Protein AF-A0A965G1G3-F1 (afdb_monomer)

pLDDT: mean 79.24, std 13.21, range [45.28, 94.62]

Mean predicted aligned error: 13.76 Å

Solvent-accessible surface area (backbone atoms only — not comparable to full-atom values): 14010 Å² total; per-residue (Å²): 67,33,28,51,97,89,40,79,75,48,73,68,56,71,68,54,49,51,52,30,41,75,72,62,79,39,54,51,84,26,32,36,46,55,96,89,56,95,60,75,42,46,43,60,74,54,75,58,98,69,63,75,72,61,49,82,76,69,79,87,72,79,86,50,84,62,29,70,77,67,58,46,56,55,52,56,51,39,54,42,53,52,48,63,49,44,71,74,32,66,78,52,40,62,55,50,71,68,56,48,48,54,51,14,68,76,68,73,45,63,45,67,75,73,41,39,74,58,49,52,49,41,52,49,38,34,52,49,48,46,61,75,71,47,70,54,48,75,63,57,51,51,29,50,58,22,36,32,54,46,65,68,42,53,71,69,59,46,38,51,52,45,50,57,54,44,43,55,51,50,39,55,53,46,53,55,50,70,74,46,98,65,60,70,69,60,40,50,55,58,50,59,56,71,61,48,65,52,88,58,55,72,66,57,49,52,52,43,51,54,51,36,52,50,56,49,51,56,51,51,52,51,52,50,53,55,52,58,76,66,56,73,86,74,63,79,73,80,75,76,125

Sequence (241 aa):
MGARAGVEIGAWALDEVRAKMASGELLPSDNYWKPGMAAWLTLAVLPDSVRVLPFPRPAEKGANLLDGMLGRQSYQAGLLAVWDKLSKMPAQCLISDDDWLALGEKLGYDVRKRCRDDLIKWYRQAFESYLSDRYFDPLEKADLGSLARSFGLDAPAAEAIHGEAFASYCRIGMLTVLLRDIPPQQKREQIDLLGKEVPLSDVKIKETMGEAFRSYFDQHLKTLMQQEDGGEVMDPAAFAA

Nearest PDB structures (foldseek):
  4l8i-assembly1_A  TM=4.014E-01  e=3.737E+00  synthetic construct

Structure (mmCIF, N/CA/C/O backbone):
data_AF-A0A965G1G3-F1
#
_entry.id   AF-A0A965G1G3-F1
#
loop_
_atom_site.group_PDB
_atom_site.id
_atom_site.type_symbol
_atom_site.label_atom_id
_atom_site.label_alt_id
_atom_site.label_comp_id
_atom_site.label_asym_id
_atom_site.label_entity_id
_atom_site.label_seq_id
_atom_site.pdbx_PDB_ins_code
_atom_site.Cartn_x
_atom_site.Cartn_y
_atom_site.Cartn_z
_atom_site.occupancy
_atom_site.B_iso_or_equiv
_atom_site.auth_seq_id
_atom_site.auth_comp_id
_atom_site.auth_asym_id
_atom_site.auth_atom_id
_atom_site.pdbx_PDB_model_num
ATOM 1 N N . MET A 1 1 ? -3.689 -9.270 -22.249 1.00 74.19 1 MET A N 1
ATOM 2 C CA . MET A 1 1 ?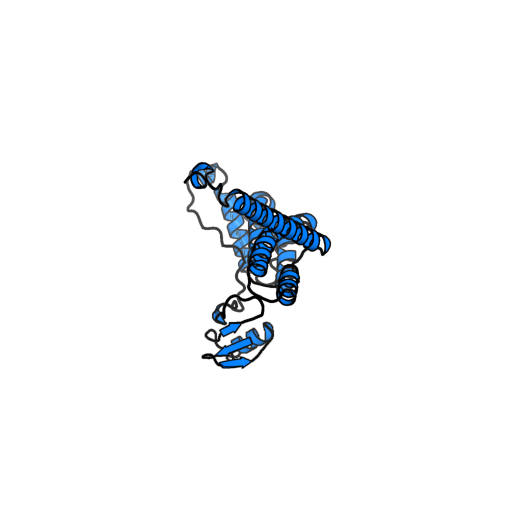 -3.998 -10.337 -23.224 1.00 74.19 1 MET A CA 1
ATOM 3 C C . MET A 1 1 ? -4.554 -11.521 -22.459 1.00 74.19 1 MET A C 1
ATOM 5 O O . MET A 1 1 ? -4.034 -11.808 -21.383 1.00 74.19 1 MET A O 1
ATOM 9 N N . GLY A 1 2 ? -5.621 -12.138 -22.959 1.00 81.81 2 GLY A N 1
ATOM 10 C CA . GLY A 1 2 ? -6.249 -13.337 -22.412 1.00 81.81 2 GLY A CA 1
ATOM 11 C C . GLY A 1 2 ? -6.014 -14.534 -23.331 1.00 81.81 2 GLY A C 1
ATOM 12 O O . GLY A 1 2 ? -5.986 -14.373 -24.551 1.00 81.81 2 GLY A O 1
ATOM 13 N N . ALA A 1 3 ? -5.849 -15.727 -22.766 1.00 86.56 3 ALA A N 1
ATOM 14 C CA . ALA A 1 3 ? -5.612 -16.951 -23.522 1.00 86.56 3 ALA A CA 1
ATOM 15 C C . ALA A 1 3 ? -6.350 -18.158 -22.929 1.00 86.56 3 ALA A C 1
ATOM 17 O O . ALA A 1 3 ? -6.372 -18.348 -21.713 1.00 86.56 3 ALA A O 1
ATOM 18 N N . ARG A 1 4 ? -6.884 -19.027 -23.791 1.00 89.31 4 ARG A N 1
ATOM 19 C CA . ARG A 1 4 ? -7.527 -20.296 -23.416 1.00 89.31 4 ARG A CA 1
ATOM 20 C C . ARG A 1 4 ? -6.838 -21.437 -24.148 1.00 89.31 4 ARG A C 1
ATOM 22 O O . ARG A 1 4 ? -6.683 -21.381 -25.362 1.00 89.31 4 ARG A O 1
ATOM 29 N N . ALA A 1 5 ? -6.398 -22.456 -23.407 1.00 85.38 5 ALA A N 1
ATOM 30 C CA . ALA A 1 5 ? -5.684 -23.613 -23.964 1.00 85.38 5 ALA A CA 1
ATOM 31 C C . ALA A 1 5 ? -4.502 -23.237 -24.894 1.00 85.38 5 ALA A C 1
ATOM 33 O O . ALA A 1 5 ? -4.267 -23.883 -25.909 1.00 85.38 5 ALA A O 1
ATOM 34 N N . GLY A 1 6 ? -3.769 -22.168 -24.557 1.00 80.06 6 GLY A N 1
ATOM 35 C CA . GLY A 1 6 ? -2.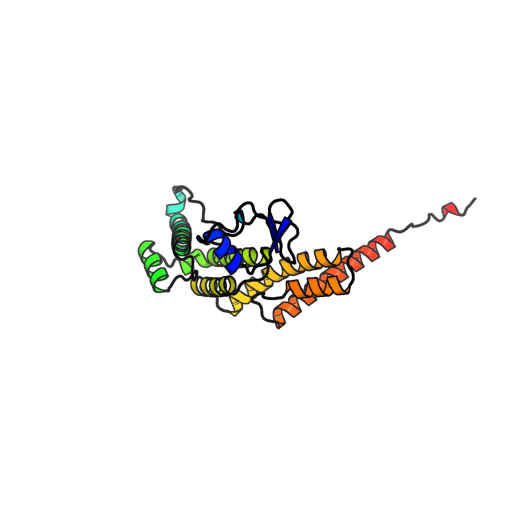618 -21.692 -25.337 1.00 80.06 6 GLY A CA 1
ATOM 36 C C . GLY A 1 6 ? -2.960 -20.830 -26.557 1.00 80.06 6 GLY A C 1
ATOM 37 O O . GLY A 1 6 ? -2.046 -20.398 -27.252 1.00 80.06 6 GLY A O 1
ATOM 38 N N . VAL A 1 7 ? -4.241 -20.542 -26.804 1.00 83.56 7 VAL A N 1
ATOM 39 C CA . VAL A 1 7 ? -4.690 -19.658 -27.888 1.00 83.56 7 VAL A CA 1
ATOM 40 C C . VAL A 1 7 ? -5.095 -18.311 -27.311 1.00 83.56 7 VAL A C 1
ATOM 42 O O . VAL A 1 7 ? -5.871 -18.257 -26.357 1.00 83.56 7 VAL A O 1
ATOM 45 N N . GLU A 1 8 ? -4.584 -17.224 -27.885 1.00 85.81 8 GLU A N 1
ATOM 46 C CA . GLU A 1 8 ? -5.012 -15.874 -27.525 1.00 85.81 8 GLU A CA 1
ATOM 47 C C . GLU A 1 8 ? -6.479 -15.669 -27.919 1.00 85.81 8 GLU A C 1
ATOM 49 O O . GLU A 1 8 ? -6.867 -15.867 -29.069 1.00 85.81 8 GLU A O 1
ATOM 54 N N . ILE A 1 9 ? -7.299 -15.292 -26.941 1.00 87.88 9 ILE A N 1
ATOM 55 C CA . ILE A 1 9 ? -8.743 -15.082 -27.110 1.00 87.88 9 ILE A CA 1
ATOM 56 C C . ILE A 1 9 ? -9.109 -13.595 -27.169 1.00 87.88 9 ILE A C 1
ATOM 58 O O . ILE A 1 9 ? -10.226 -13.261 -27.554 1.00 87.88 9 ILE A O 1
ATOM 62 N N . GLY A 1 10 ? -8.174 -12.705 -26.819 1.00 85.25 10 GLY A N 1
ATOM 63 C CA . GLY A 1 10 ? -8.327 -11.263 -26.988 1.00 85.25 10 GLY A CA 1
ATOM 64 C C . GLY A 1 10 ? -7.505 -10.427 -26.011 1.00 85.25 10 GLY A C 1
ATOM 65 O O . GLY A 1 10 ? -6.838 -10.928 -25.103 1.00 85.25 10 GLY A O 1
ATOM 66 N N . ALA A 1 11 ? -7.577 -9.111 -26.182 1.00 84.06 11 ALA A N 1
ATOM 67 C CA . ALA A 1 11 ? -6.992 -8.131 -25.280 1.00 84.06 11 ALA A CA 1
ATOM 68 C C . ALA A 1 11 ? -8.089 -7.173 -24.814 1.00 84.06 11 ALA A C 1
ATOM 70 O O . ALA A 1 11 ? -8.722 -6.509 -25.627 1.00 84.06 11 ALA A O 1
ATOM 71 N N . TRP A 1 12 ? -8.298 -7.119 -23.503 1.00 82.81 12 TRP A N 1
ATOM 72 C CA . TRP A 1 12 ? -9.359 -6.343 -22.870 1.00 82.81 12 TRP A CA 1
ATOM 73 C C . TRP A 1 12 ? -8.806 -5.572 -21.678 1.00 82.81 12 TRP A C 1
ATOM 75 O O . TRP A 1 12 ? -7.818 -5.996 -21.058 1.00 82.81 12 TRP A O 1
ATOM 85 N N . ALA A 1 13 ? -9.450 -4.457 -21.347 1.00 75.19 13 ALA A N 1
ATOM 86 C CA . ALA A 1 13 ? -9.216 -3.761 -20.088 1.00 75.19 13 ALA A CA 1
ATOM 87 C C . ALA A 1 13 ? -9.707 -4.609 -18.899 1.00 75.19 13 ALA A C 1
ATOM 89 O O . ALA A 1 13 ? -10.550 -5.491 -19.051 1.00 75.19 13 ALA A O 1
ATOM 90 N N . LEU A 1 14 ? -9.192 -4.348 -17.692 1.00 70.19 14 LEU A N 1
ATOM 91 C CA . LEU A 1 14 ? -9.526 -5.142 -16.501 1.00 70.19 14 LEU A CA 1
ATOM 92 C C . LEU A 1 14 ? -11.036 -5.173 -16.215 1.00 70.19 14 LEU A C 1
ATOM 94 O O . LEU A 1 14 ? -11.574 -6.225 -15.879 1.00 70.19 14 LEU A O 1
ATOM 98 N N . ASP A 1 15 ? -11.725 -4.048 -16.398 1.00 69.88 15 ASP A N 1
ATOM 99 C CA . ASP A 1 15 ? -13.167 -3.957 -16.151 1.00 69.88 15 ASP A CA 1
ATOM 100 C C . ASP A 1 15 ? -13.984 -4.760 -17.172 1.00 69.88 15 ASP A C 1
ATOM 102 O O . ASP A 1 15 ? -14.985 -5.381 -16.822 1.00 69.88 15 ASP A O 1
ATOM 106 N N . GLU A 1 16 ? -13.511 -4.843 -18.416 1.00 75.62 16 GLU A N 1
ATOM 107 C CA . GLU A 1 16 ? -14.104 -5.698 -19.446 1.00 75.62 16 GLU A CA 1
ATOM 108 C C . GLU A 1 16 ? -13.848 -7.179 -19.154 1.00 75.62 16 GLU A C 1
ATOM 110 O O . GLU A 1 16 ? -14.758 -7.992 -19.293 1.00 75.62 16 GLU A O 1
ATOM 115 N N . VAL A 1 17 ? -12.641 -7.541 -18.697 1.00 78.75 17 VAL A N 1
ATOM 116 C CA . VAL A 1 17 ? -12.329 -8.910 -18.250 1.00 78.75 17 VAL A CA 1
ATOM 117 C C . VAL A 1 17 ? -13.262 -9.316 -17.110 1.00 78.75 17 VAL A C 1
ATOM 119 O O . VAL A 1 17 ? -13.849 -10.393 -17.162 1.00 78.75 17 VAL A O 1
ATOM 122 N N . ARG A 1 18 ? -13.469 -8.438 -16.122 1.00 73.25 18 ARG A N 1
ATOM 123 C CA . ARG A 1 18 ? -14.396 -8.669 -15.001 1.00 73.25 18 ARG A CA 1
ATOM 124 C C . ARG A 1 18 ? -15.839 -8.833 -15.474 1.00 73.25 18 ARG A C 1
ATOM 126 O O . ARG A 1 18 ? -16.502 -9.783 -15.065 1.00 73.25 18 ARG A O 1
ATOM 133 N N . ALA A 1 19 ? -16.318 -7.958 -16.360 1.00 73.38 19 ALA A N 1
ATOM 134 C CA . ALA A 1 19 ? -17.663 -8.061 -16.926 1.00 73.38 19 ALA A CA 1
ATOM 135 C C . ALA A 1 19 ? -17.860 -9.376 -17.700 1.00 73.38 19 ALA A C 1
ATOM 137 O O . ALA A 1 19 ? -18.899 -10.023 -17.572 1.00 73.38 19 ALA A O 1
ATOM 138 N N . LYS A 1 20 ? -16.838 -9.804 -18.449 1.00 82.94 20 LYS A N 1
ATOM 139 C CA . LYS A 1 20 ? -16.835 -11.063 -19.202 1.00 82.94 20 LYS A CA 1
ATOM 140 C C . LYS A 1 20 ? -16.725 -12.303 -18.316 1.00 82.94 20 LYS A C 1
ATOM 142 O O . LYS A 1 20 ? -17.286 -13.338 -18.657 1.00 82.94 20 LYS A O 1
ATOM 147 N N . MET A 1 21 ? -16.038 -12.216 -17.179 1.00 80.62 21 MET A N 1
ATOM 148 C CA . MET A 1 21 ? -16.053 -13.278 -16.168 1.00 80.62 21 MET A CA 1
ATOM 149 C C . MET A 1 21 ? -17.425 -13.380 -15.493 1.00 80.62 21 MET A C 1
ATOM 151 O O . MET A 1 21 ? -17.938 -14.480 -15.314 1.00 80.62 21 MET A O 1
ATOM 155 N N . ALA A 1 22 ? -18.063 -12.244 -15.191 1.00 73.12 22 ALA A N 1
ATOM 156 C CA . ALA A 1 22 ? -19.404 -12.208 -14.607 1.00 73.12 22 ALA A CA 1
ATOM 157 C C . ALA A 1 22 ? -20.492 -12.732 -15.564 1.00 73.12 22 ALA A C 1
ATOM 159 O O . ALA A 1 22 ? -21.454 -13.353 -15.116 1.00 73.12 22 ALA A O 1
ATOM 160 N N . SER A 1 23 ? -20.341 -12.515 -16.876 1.00 80.00 23 SER A N 1
ATOM 161 C CA . SER A 1 23 ? -21.240 -13.065 -17.901 1.00 80.00 23 SER A CA 1
ATOM 162 C C . SER A 1 23 ? -20.930 -14.518 -18.288 1.00 80.00 23 SER A C 1
ATOM 164 O O . SER A 1 23 ? -21.698 -15.120 -19.039 1.00 80.00 23 SER A O 1
ATOM 166 N N . GLY A 1 24 ? -19.821 -15.085 -17.798 1.00 81.31 24 GLY A N 1
ATOM 167 C CA . GLY A 1 24 ? -19.357 -16.436 -18.130 1.00 81.31 24 GLY A CA 1
ATOM 168 C C . GLY A 1 24 ? -18.674 -16.571 -19.499 1.00 81.31 24 GLY A C 1
ATOM 169 O O . GLY A 1 24 ? -18.384 -17.685 -19.928 1.00 81.31 24 GLY A O 1
ATOM 170 N N . GLU A 1 25 ? -18.404 -15.465 -20.195 1.00 86.62 25 GLU A N 1
ATOM 171 C CA . GLU A 1 25 ? -17.665 -15.451 -21.466 1.00 86.62 25 GLU A CA 1
ATOM 172 C C . GLU A 1 25 ? -16.176 -15.808 -21.260 1.00 86.62 25 GLU A C 1
ATOM 174 O O . GLU A 1 25 ? -15.572 -16.541 -22.057 1.00 86.62 25 GLU A O 1
ATOM 179 N N . LEU A 1 26 ? -15.603 -15.341 -20.147 1.00 88.31 26 LEU A N 1
ATOM 180 C CA . LEU A 1 26 ? -14.284 -15.730 -19.651 1.00 88.31 26 LEU A CA 1
ATOM 181 C C . LEU A 1 26 ? -14.414 -16.655 -18.439 1.00 88.31 26 LEU A C 1
ATOM 183 O O . LEU A 1 26 ? -15.284 -16.475 -17.589 1.00 88.31 26 LEU A O 1
ATOM 187 N N . LEU A 1 27 ? -13.520 -17.636 -18.353 1.00 86.62 27 LEU A N 1
ATOM 188 C CA . LEU A 1 27 ? -13.492 -18.648 -17.303 1.00 86.62 27 LEU A CA 1
ATOM 189 C C . LEU A 1 27 ? -12.355 -18.358 -16.316 1.00 86.62 27 LEU A C 1
ATOM 191 O O . LEU A 1 27 ? -11.288 -17.914 -16.738 1.00 86.62 27 LEU A O 1
ATOM 195 N N . PRO A 1 28 ? -12.494 -18.697 -15.021 1.00 82.31 28 PRO A N 1
ATOM 196 C CA . PRO A 1 28 ? -11.394 -18.586 -14.057 1.00 82.31 28 PRO A CA 1
ATOM 197 C C . PRO A 1 28 ? -10.126 -19.361 -14.466 1.00 82.31 28 PRO A C 1
ATOM 199 O O . PRO A 1 28 ? -9.022 -19.009 -14.057 1.00 82.31 28 PRO A O 1
ATOM 202 N N . SER A 1 29 ? -10.273 -20.409 -15.282 1.00 88.62 29 SER A N 1
ATOM 203 C CA . SER A 1 29 ? -9.174 -21.208 -15.836 1.00 88.62 29 SER A CA 1
ATOM 204 C C . SER A 1 29 ? -8.493 -20.588 -17.062 1.00 88.62 29 SER A C 1
ATOM 206 O O . SER A 1 29 ? -7.462 -21.105 -17.499 1.00 88.62 29 SER A O 1
ATOM 208 N N . ASP A 1 30 ? -9.036 -19.507 -17.626 1.00 89.25 30 ASP A N 1
ATOM 209 C CA . ASP A 1 30 ? -8.363 -18.771 -18.693 1.00 89.25 30 ASP A CA 1
ATOM 210 C C . ASP A 1 30 ? -7.129 -18.067 -18.135 1.00 89.25 30 ASP A C 1
ATOM 212 O O . ASP A 1 30 ? -7.066 -17.721 -16.959 1.00 89.25 30 ASP A O 1
ATOM 216 N N . ASN A 1 31 ? -6.127 -17.856 -18.976 1.00 88.62 31 ASN A N 1
ATOM 217 C CA . ASN A 1 31 ? -4.887 -17.204 -18.590 1.00 88.62 31 ASN A CA 1
ATOM 218 C C . ASN A 1 31 ? -4.920 -15.735 -18.986 1.00 88.62 31 ASN A C 1
ATOM 220 O O . ASN A 1 31 ? -5.487 -15.377 -20.016 1.00 88.62 31 ASN A O 1
ATOM 224 N N . TYR A 1 32 ? -4.243 -14.891 -18.221 1.00 85.56 32 TYR A N 1
ATOM 225 C CA . TYR A 1 32 ? -3.956 -13.524 -18.606 1.00 85.56 32 TYR A CA 1
ATOM 226 C C . TYR A 1 32 ? -2.487 -13.183 -18.395 1.00 85.56 32 TYR A C 1
ATOM 228 O O . TYR A 1 32 ? -1.797 -13.711 -17.519 1.00 85.56 32 TYR A O 1
ATOM 236 N N . TRP A 1 33 ? -2.027 -12.260 -19.227 1.00 81.00 33 TRP A N 1
ATOM 237 C CA . TRP A 1 33 ? -0.709 -11.664 -19.131 1.00 81.00 33 TRP A CA 1
ATOM 238 C C . TRP A 1 33 ? -0.785 -10.187 -19.498 1.00 81.00 33 TRP A C 1
ATOM 240 O O . TRP A 1 33 ? -1.542 -9.778 -20.395 1.00 81.00 33 TRP A O 1
ATOM 250 N N . LYS A 1 34 ? 0.010 -9.381 -18.798 1.00 70.81 34 LYS A N 1
ATOM 251 C CA . LYS A 1 34 ? 0.225 -7.972 -19.116 1.00 70.81 34 LYS A CA 1
ATOM 252 C C . LYS A 1 34 ? 1.717 -7.633 -19.054 1.00 70.81 34 LYS A C 1
ATOM 254 O O . LYS A 1 34 ? 2.453 -8.319 -18.338 1.00 70.81 34 LYS A O 1
ATOM 259 N N . PRO A 1 35 ? 2.161 -6.579 -19.765 1.00 54.09 35 PRO A N 1
ATOM 260 C CA . PRO A 1 35 ? 3.545 -6.127 -19.699 1.00 54.09 35 PRO A CA 1
ATOM 261 C C . PRO A 1 35 ? 4.012 -5.962 -18.246 1.00 54.09 35 PRO A C 1
ATOM 263 O O . PRO A 1 35 ? 3.318 -5.346 -17.437 1.00 54.09 35 PRO A O 1
ATOM 266 N N . GLY A 1 36 ? 5.163 -6.555 -17.918 1.00 51.53 36 GLY A N 1
ATOM 267 C CA . GLY A 1 36 ? 5.736 -6.562 -16.566 1.00 51.53 36 GLY A CA 1
ATOM 268 C C . GLY A 1 36 ? 5.454 -7.823 -15.737 1.00 51.53 36 GLY A C 1
ATOM 269 O O . GLY A 1 36 ? 6.075 -7.995 -14.694 1.00 51.53 36 GLY A O 1
ATOM 270 N N . MET A 1 37 ? 4.583 -8.735 -16.186 1.00 63.09 37 MET A N 1
ATOM 271 C CA . MET A 1 37 ? 4.393 -10.028 -15.514 1.00 63.09 37 MET A CA 1
ATOM 272 C C . MET A 1 37 ? 5.492 -11.030 -15.891 1.00 63.09 37 MET A C 1
ATOM 274 O O . MET A 1 37 ? 5.796 -11.215 -17.072 1.00 63.09 37 MET A O 1
ATOM 278 N N . ALA A 1 38 ? 6.042 -11.721 -14.889 1.00 61.72 38 ALA A N 1
ATOM 279 C CA . ALA A 1 38 ? 7.067 -12.752 -15.074 1.00 61.72 38 ALA A CA 1
ATOM 280 C C . ALA A 1 38 ? 6.531 -14.034 -15.743 1.00 61.72 38 ALA A C 1
ATOM 282 O O . ALA A 1 38 ? 7.286 -14.753 -16.390 1.00 61.72 38 ALA A O 1
ATOM 283 N N . ALA A 1 39 ? 5.233 -14.310 -15.600 1.00 72.06 39 ALA A N 1
ATOM 284 C CA . ALA A 1 39 ? 4.559 -15.470 -16.173 1.00 72.06 39 ALA A CA 1
ATOM 285 C C . ALA A 1 39 ? 3.080 -15.161 -16.447 1.00 72.06 39 ALA A C 1
ATOM 287 O O . ALA A 1 39 ? 2.541 -14.166 -15.959 1.00 72.06 39 ALA A O 1
ATOM 288 N N . TRP A 1 40 ? 2.425 -16.020 -17.228 1.00 80.50 40 TRP A N 1
ATOM 289 C CA . TRP A 1 40 ? 0.966 -16.036 -17.337 1.00 80.50 40 TRP A CA 1
ATOM 290 C C . TRP A 1 40 ? 0.355 -16.476 -16.005 1.00 80.50 40 TRP A C 1
ATOM 292 O O . TRP A 1 40 ? 0.880 -17.381 -15.357 1.00 80.50 40 TRP A O 1
ATOM 302 N N . LEU A 1 41 ? -0.752 -15.852 -15.609 1.00 80.38 41 LEU A N 1
ATOM 303 C CA . LEU A 1 41 ? -1.540 -16.262 -14.445 1.00 80.38 41 LEU A CA 1
ATOM 304 C C . LEU A 1 41 ? -2.958 -16.617 -14.877 1.00 80.38 41 LEU A C 1
ATOM 306 O O . LEU A 1 41 ? -3.423 -16.146 -15.911 1.00 80.38 41 LEU A O 1
ATOM 310 N N . THR A 1 42 ? -3.665 -17.409 -14.080 1.00 86.50 42 THR A N 1
ATOM 311 C CA . THR A 1 42 ? -5.079 -17.709 -14.330 1.00 86.50 42 THR A CA 1
ATOM 312 C C . THR A 1 42 ? -5.965 -16.532 -13.928 1.00 86.50 42 THR A C 1
ATOM 314 O O . THR A 1 42 ? -5.653 -15.803 -12.988 1.00 86.50 42 THR A O 1
ATOM 317 N N . LEU A 1 43 ? -7.095 -16.342 -14.609 1.00 82.25 43 LEU A N 1
ATOM 318 C CA . LEU A 1 43 ? -8.089 -15.324 -14.266 1.00 82.25 43 LEU A CA 1
ATOM 319 C C . LEU A 1 43 ? -8.683 -15.550 -12.868 1.00 82.25 43 LEU A C 1
ATOM 321 O O . LEU A 1 43 ? -9.157 -14.598 -12.268 1.00 82.25 43 LEU A O 1
ATOM 325 N N . ALA A 1 44 ? -8.590 -16.762 -12.312 1.00 73.88 44 ALA A N 1
ATOM 326 C CA . ALA A 1 44 ? -8.965 -17.075 -10.932 1.00 73.88 44 ALA A CA 1
ATOM 327 C C . ALA A 1 44 ? -8.196 -16.271 -9.868 1.00 73.88 44 ALA A C 1
ATOM 329 O O . ALA A 1 44 ? -8.660 -16.170 -8.737 1.00 73.88 44 ALA A O 1
ATOM 330 N N . VAL A 1 45 ? -7.018 -15.724 -10.200 1.00 70.62 45 VAL A N 1
ATOM 331 C CA . VAL A 1 45 ? -6.283 -14.837 -9.278 1.00 70.62 45 VAL A CA 1
ATOM 332 C C . VAL A 1 45 ? -6.813 -13.405 -9.314 1.00 70.62 45 VAL A C 1
ATOM 334 O O . VAL A 1 45 ? -6.448 -12.605 -8.456 1.00 70.62 45 VAL A O 1
ATOM 337 N N . LEU A 1 46 ? -7.622 -13.048 -10.321 1.00 65.62 46 LEU A N 1
ATOM 338 C CA . LEU A 1 46 ? -8.322 -11.775 -10.294 1.00 65.62 46 LEU A CA 1
ATOM 339 C C . LEU A 1 46 ? -9.374 -11.892 -9.195 1.00 65.62 46 LEU A C 1
ATOM 341 O O . LEU A 1 46 ? -10.195 -12.808 -9.254 1.00 65.62 46 LEU A O 1
ATOM 345 N N . PRO A 1 47 ? -9.333 -11.020 -8.178 1.00 53.75 47 PRO A N 1
ATOM 346 C CA . PRO A 1 47 ? -10.252 -11.133 -7.065 1.00 53.75 47 PRO A CA 1
ATOM 347 C C . PRO A 1 47 ? -11.689 -11.079 -7.588 1.00 53.75 47 PRO A C 1
ATOM 349 O O . PRO A 1 47 ? -12.028 -10.217 -8.406 1.00 53.75 47 PRO A O 1
ATOM 352 N N . ASP A 1 48 ? -12.521 -11.999 -7.093 1.00 47.44 48 ASP A N 1
ATOM 353 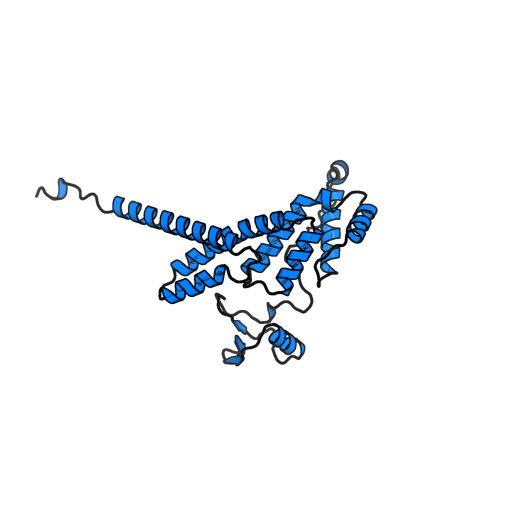C CA . ASP A 1 48 ? -13.973 -11.881 -7.172 1.00 47.44 48 ASP A CA 1
ATOM 354 C C . ASP A 1 48 ? -14.409 -10.492 -6.675 1.00 47.44 48 ASP A C 1
ATOM 356 O O . ASP A 1 48 ? -13.695 -9.804 -5.942 1.00 47.44 48 ASP A O 1
ATOM 360 N N . SER A 1 49 ? -15.633 -10.090 -7.021 1.00 46.62 49 SER A N 1
ATOM 361 C CA . SER A 1 49 ? -16.264 -8.837 -6.561 1.00 46.62 49 SER A CA 1
ATOM 362 C C . SER A 1 49 ? -16.280 -8.623 -5.030 1.00 46.62 49 SER A C 1
ATOM 364 O O . SER A 1 49 ? -16.631 -7.537 -4.567 1.00 46.62 49 SER A O 1
ATOM 366 N N . VAL A 1 50 ? -15.856 -9.613 -4.237 1.00 49.41 50 VAL A N 1
ATOM 367 C CA . VAL A 1 50 ? -15.500 -9.457 -2.825 1.00 49.41 50 VAL A CA 1
ATOM 368 C C . VAL A 1 50 ? -14.024 -9.084 -2.727 1.00 49.41 50 VAL A C 1
ATOM 370 O O . VAL A 1 50 ? -13.134 -9.932 -2.672 1.00 49.41 50 VAL A O 1
ATOM 373 N N . ARG A 1 51 ? -13.759 -7.782 -2.684 1.00 57.56 51 ARG A N 1
ATOM 374 C CA . ARG A 1 51 ? -12.415 -7.271 -2.442 1.00 57.56 51 ARG A CA 1
ATOM 375 C C . ARG A 1 51 ? -11.866 -7.779 -1.102 1.00 57.56 51 ARG A C 1
ATOM 377 O O . ARG A 1 51 ? -12.449 -7.521 -0.050 1.00 57.56 51 ARG A O 1
ATOM 384 N N . VAL A 1 52 ? -10.716 -8.446 -1.144 1.00 66.31 52 VAL A N 1
ATOM 385 C CA . VAL A 1 52 ? -9.961 -8.881 0.041 1.00 66.31 52 VAL A CA 1
ATOM 386 C C . VAL A 1 52 ? -9.105 -7.715 0.542 1.00 66.31 52 VAL A C 1
ATOM 388 O O . VAL A 1 52 ? -8.477 -7.021 -0.256 1.00 66.31 52 VAL A O 1
ATOM 391 N N . LEU A 1 53 ? -9.084 -7.475 1.857 1.00 76.00 53 LEU A N 1
ATOM 392 C CA . LEU A 1 53 ? -8.198 -6.465 2.443 1.00 76.00 53 LEU A CA 1
ATOM 393 C C . LEU A 1 53 ? -6.729 -6.856 2.204 1.00 76.00 53 LEU A C 1
ATOM 395 O O . LEU A 1 53 ? -6.379 -8.020 2.396 1.00 76.00 53 LEU A O 1
ATOM 399 N N . PRO A 1 54 ? -5.846 -5.903 1.860 1.00 77.44 54 PRO A N 1
ATOM 400 C CA . PRO A 1 54 ? -4.454 -6.192 1.503 1.00 77.44 54 PRO A CA 1
ATOM 401 C C . PRO A 1 54 ? -3.551 -6.472 2.724 1.00 77.44 54 PRO A C 1
ATOM 403 O O . PRO A 1 54 ? -2.329 -6.494 2.619 1.00 77.44 54 PRO A O 1
ATOM 406 N N . PHE A 1 55 ? -4.142 -6.667 3.904 1.00 83.12 55 PHE A N 1
ATOM 407 C CA . PHE A 1 55 ? -3.460 -7.023 5.145 1.00 83.12 55 PHE A CA 1
ATOM 408 C C . PHE A 1 55 ? -4.264 -8.089 5.905 1.00 83.12 55 PHE A C 1
ATOM 410 O O . PHE A 1 55 ? -5.504 -8.105 5.860 1.00 83.12 55 PHE A O 1
ATOM 417 N N . PRO A 1 56 ? -3.578 -9.000 6.615 1.00 82.88 56 PRO A N 1
ATOM 418 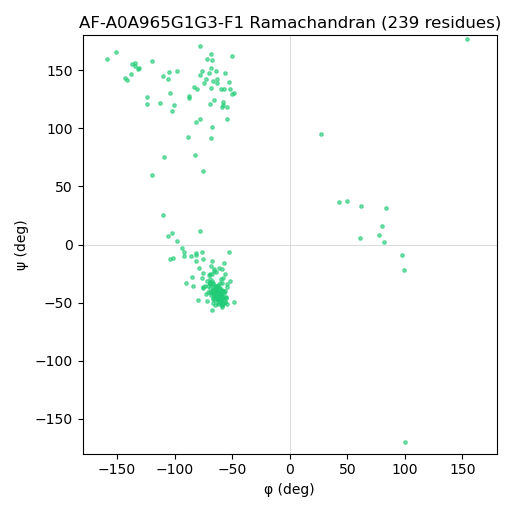C CA . PRO A 1 56 ? -4.219 -10.148 7.233 1.00 82.88 56 PRO A CA 1
ATOM 419 C C . PRO A 1 56 ? -5.097 -9.741 8.418 1.00 82.88 56 PRO A C 1
ATOM 421 O O . PRO A 1 56 ? -4.777 -8.821 9.176 1.00 82.88 56 PRO A O 1
ATOM 424 N N . ARG A 1 57 ? -6.179 -10.497 8.627 1.00 86.12 57 ARG A N 1
ATOM 425 C CA . ARG A 1 57 ? -6.954 -10.429 9.871 1.00 86.12 57 ARG A CA 1
ATOM 426 C C . ARG A 1 57 ? -6.044 -10.797 11.049 1.00 86.12 57 ARG A C 1
ATOM 428 O O . ARG A 1 57 ? -5.350 -11.814 10.955 1.00 86.12 57 ARG A O 1
ATOM 435 N N . PRO A 1 58 ? -6.042 -10.043 12.166 1.00 84.50 58 PRO A N 1
ATOM 436 C CA . PRO A 1 58 ? -5.369 -10.483 13.383 1.00 84.50 58 PRO A CA 1
ATOM 437 C C . PRO A 1 58 ? -5.828 -11.885 13.788 1.00 84.50 58 PRO A C 1
ATOM 439 O O . PRO A 1 58 ? -7.017 -12.192 13.731 1.00 84.50 58 PRO A O 1
ATOM 442 N N . ALA A 1 59 ? -4.904 -12.732 14.241 1.00 77.56 59 ALA A N 1
ATOM 443 C CA . ALA A 1 59 ? -5.282 -14.001 14.854 1.00 77.56 59 ALA A CA 1
ATOM 444 C C . ALA A 1 59 ? -6.078 -13.735 16.138 1.00 77.56 59 ALA A C 1
ATOM 446 O O . ALA A 1 59 ? -5.731 -12.829 16.892 1.00 77.56 59 ALA A O 1
ATOM 447 N N . GLU A 1 60 ? -7.099 -14.534 16.430 1.00 68.75 60 GLU A N 1
ATOM 448 C CA . GLU A 1 60 ? -7.736 -14.538 17.748 1.00 68.75 60 GLU A CA 1
ATOM 449 C C . GLU A 1 60 ? -6.837 -15.331 18.700 1.00 68.75 60 GLU A C 1
ATOM 451 O O . GLU A 1 60 ? -6.695 -16.546 18.574 1.00 68.75 60 GLU A O 1
ATOM 456 N N . LYS A 1 61 ? -6.159 -14.650 19.631 1.00 61.59 61 LYS A N 1
ATOM 457 C CA . LYS A 1 61 ? -5.450 -15.346 20.709 1.00 61.59 61 LYS A CA 1
ATOM 458 C C . LYS A 1 61 ? -6.436 -15.570 21.845 1.00 61.59 61 LYS A C 1
ATOM 460 O O . LYS A 1 61 ? -7.053 -14.618 22.316 1.00 61.59 61 LYS A O 1
ATOM 465 N N . GLY A 1 62 ? -6.571 -16.824 22.276 1.00 54.50 62 GLY A N 1
ATOM 466 C CA . GLY A 1 62 ? -7.303 -17.155 23.494 1.00 54.50 62 GLY A CA 1
ATOM 467 C C . GLY A 1 62 ? -6.781 -16.309 24.654 1.00 54.50 62 GLY A C 1
ATOM 468 O O . GLY A 1 62 ? -5.572 -16.132 24.804 1.00 54.50 62 GLY A O 1
ATOM 469 N N . ALA A 1 63 ? -7.700 -15.745 25.429 1.00 53.69 63 ALA A N 1
ATOM 470 C CA . ALA A 1 63 ? -7.401 -14.898 26.572 1.00 53.69 63 ALA A CA 1
ATOM 471 C C . ALA A 1 63 ? -6.466 -15.621 27.559 1.00 53.69 63 ALA A C 1
ATOM 473 O O . ALA A 1 63 ? -6.910 -16.515 28.278 1.00 53.69 63 ALA A O 1
ATOM 474 N N . ASN A 1 64 ? -5.192 -15.224 27.649 1.00 56.25 64 ASN A N 1
ATOM 475 C CA . ASN A 1 64 ? -4.381 -15.628 28.795 1.00 56.25 64 ASN A CA 1
ATOM 476 C C . ASN A 1 64 ? -4.762 -14.756 29.997 1.00 56.25 64 ASN A C 1
ATOM 478 O O . ASN A 1 64 ? -5.048 -13.565 29.848 1.00 56.25 64 ASN A O 1
ATOM 482 N N . LEU A 1 65 ? -4.726 -15.333 31.201 1.00 50.97 65 LEU A N 1
ATOM 483 C CA . LEU A 1 65 ? -5.082 -14.671 32.467 1.00 50.97 65 LEU A CA 1
ATOM 484 C C . LEU A 1 65 ? -4.341 -13.328 32.673 1.00 50.97 65 LEU A C 1
ATOM 486 O O . LEU A 1 65 ? -4.880 -12.384 33.243 1.00 50.97 65 LEU A O 1
ATOM 490 N N . LEU A 1 66 ? -3.113 -13.226 32.153 1.00 54.50 66 LEU A N 1
ATOM 491 C CA . LEU A 1 66 ? -2.264 -12.032 32.231 1.00 54.50 66 LEU A CA 1
ATOM 492 C C . LEU A 1 66 ? -2.634 -10.941 31.212 1.00 54.50 66 LEU A C 1
ATOM 494 O O . LEU A 1 66 ? -2.293 -9.776 31.415 1.00 54.50 66 LEU A O 1
ATOM 498 N N . ASP A 1 67 ? -3.350 -11.275 30.137 1.00 52.00 67 ASP A N 1
ATOM 499 C CA . ASP A 1 67 ? -3.718 -10.307 29.097 1.00 52.00 67 ASP A CA 1
ATOM 500 C C . ASP A 1 67 ? -4.846 -9.363 29.547 1.00 52.00 67 ASP A C 1
ATOM 502 O O . ASP A 1 67 ? -4.926 -8.232 29.057 1.00 52.00 67 ASP A O 1
ATOM 506 N N . GLY A 1 68 ? -5.669 -9.797 30.511 1.00 52.88 68 GLY A N 1
ATOM 507 C CA . GLY A 1 68 ? -6.651 -8.956 31.202 1.00 52.88 68 GLY A CA 1
ATOM 508 C C . GLY A 1 68 ? -6.006 -7.990 32.205 1.00 52.88 68 GLY A C 1
ATOM 509 O O . GLY A 1 68 ? -6.424 -6.841 32.302 1.00 52.88 68 GLY A O 1
ATOM 510 N N . MET A 1 69 ? -4.930 -8.409 32.886 1.00 50.00 69 MET A N 1
ATOM 511 C CA . MET A 1 69 ? -4.184 -7.555 33.827 1.00 50.00 69 MET A CA 1
ATOM 512 C C . MET A 1 69 ? -3.269 -6.533 33.135 1.00 50.00 69 MET A C 1
ATOM 514 O O . MET A 1 69 ? -3.028 -5.461 33.683 1.00 50.00 69 MET A O 1
ATOM 518 N N . LEU A 1 70 ? -2.760 -6.840 31.937 1.00 56.50 70 LEU A N 1
ATOM 519 C CA . LEU A 1 70 ? -1.832 -5.975 31.190 1.00 56.50 70 LEU A CA 1
ATOM 520 C C . LEU A 1 70 ? -2.511 -5.117 30.106 1.00 56.50 70 LEU A C 1
ATOM 522 O O . LEU A 1 70 ? -1.825 -4.425 29.352 1.00 56.50 70 LEU A O 1
ATOM 526 N N . GLY A 1 71 ? -3.843 -5.167 29.979 1.00 57.12 71 GLY A N 1
ATOM 527 C CA . GLY A 1 71 ? -4.569 -4.431 28.936 1.00 57.12 71 GLY A CA 1
ATOM 528 C C . GLY A 1 71 ? -4.180 -4.854 27.511 1.00 57.12 71 GLY A C 1
ATOM 529 O O . GLY A 1 71 ? -4.128 -4.013 26.609 1.00 57.12 71 GLY A O 1
ATOM 530 N N . ARG A 1 72 ? -3.848 -6.139 27.318 1.00 55.47 72 ARG A N 1
ATOM 531 C CA . ARG A 1 72 ? -3.545 -6.748 26.008 1.00 55.47 72 ARG A CA 1
ATOM 532 C C . ARG A 1 72 ? -4.799 -7.309 25.335 1.00 55.47 72 ARG A C 1
ATOM 534 O O . ARG A 1 72 ? -4.917 -7.200 24.117 1.00 55.47 72 ARG A O 1
ATOM 541 N N . GLN A 1 73 ? -5.762 -7.807 26.120 1.00 55.25 73 GLN A N 1
ATOM 542 C CA . GLN A 1 73 ? -7.089 -8.196 25.616 1.00 55.25 73 GLN A CA 1
ATOM 543 C C . GLN A 1 73 ? -7.837 -7.016 24.984 1.00 55.25 73 GLN A C 1
ATOM 545 O O . GLN A 1 73 ? -8.541 -7.205 23.998 1.00 55.25 73 GLN A O 1
ATOM 550 N N . SER A 1 74 ? -7.636 -5.795 25.494 1.00 67.06 74 SER A N 1
ATOM 551 C CA . SER A 1 74 ? -8.240 -4.596 24.915 1.00 67.06 74 SER A CA 1
ATOM 552 C C . SER A 1 74 ? -7.643 -4.300 23.537 1.00 67.06 74 SER A C 1
ATOM 554 O O . SER A 1 74 ? -8.348 -4.335 22.541 1.00 67.06 74 SER A O 1
ATOM 556 N N . TYR A 1 75 ? -6.324 -4.142 23.430 1.00 80.12 75 TYR A N 1
ATOM 557 C CA . TYR A 1 75 ? -5.655 -3.785 22.174 1.00 80.12 75 TYR A CA 1
ATOM 558 C C . TYR A 1 75 ? -5.957 -4.741 20.992 1.00 80.12 75 TYR A C 1
ATOM 560 O O . TYR A 1 75 ? -6.275 -4.279 19.895 1.00 80.12 75 TYR A O 1
ATOM 568 N N . GLN A 1 76 ? -5.927 -6.063 21.203 1.00 83.62 76 GLN A N 1
ATOM 569 C CA . GLN A 1 76 ? -6.171 -7.037 20.128 1.00 83.62 76 GLN A CA 1
ATOM 570 C C . GLN A 1 76 ? -7.641 -7.065 19.683 1.00 83.62 76 GLN A C 1
ATOM 572 O O . GLN A 1 76 ? -7.917 -7.188 18.489 1.00 83.62 76 GLN A O 1
ATOM 577 N N . ALA A 1 77 ? -8.577 -6.886 20.621 1.00 85.12 77 ALA A N 1
ATOM 578 C CA . ALA A 1 77 ? -9.994 -6.719 20.307 1.00 85.12 77 ALA A CA 1
ATOM 579 C C . ALA A 1 77 ? -10.242 -5.454 19.468 1.00 85.12 77 ALA A C 1
ATOM 581 O O . ALA A 1 77 ? -11.070 -5.474 18.559 1.00 85.12 77 ALA A O 1
ATOM 582 N N . GLY A 1 78 ? -9.477 -4.386 19.718 1.00 89.12 78 GLY A N 1
ATOM 583 C CA . GLY A 1 78 ? -9.475 -3.174 18.899 1.00 89.12 78 GLY A CA 1
ATOM 584 C C . GLY A 1 78 ? -9.103 -3.438 17.446 1.00 89.12 78 GLY A C 1
ATOM 585 O O . GLY A 1 78 ? -9.876 -3.106 16.551 1.00 89.12 78 GLY A O 1
ATOM 586 N N . LEU A 1 79 ? -7.958 -4.081 17.207 1.00 90.88 79 LEU A N 1
ATOM 587 C CA . LEU A 1 79 ? -7.525 -4.429 15.849 1.00 90.88 79 LEU A CA 1
ATOM 588 C C . LEU A 1 79 ? -8.528 -5.344 15.137 1.00 90.88 79 LEU A C 1
ATOM 590 O O . LEU A 1 79 ? -8.867 -5.095 13.983 1.00 90.88 79 LEU A O 1
ATOM 594 N N . LEU A 1 80 ? -9.042 -6.369 15.821 1.00 90.69 80 LEU A N 1
ATOM 595 C CA . LEU A 1 80 ? -10.064 -7.257 15.259 1.00 90.69 80 LEU A CA 1
ATOM 596 C C . LEU A 1 80 ? -11.324 -6.485 14.857 1.00 90.69 80 LEU A C 1
ATOM 598 O O . LEU A 1 80 ? -11.808 -6.651 13.742 1.00 90.69 80 LEU A O 1
ATOM 602 N N . ALA A 1 81 ? -11.814 -5.592 15.720 1.00 90.88 81 ALA A N 1
ATOM 603 C CA . ALA A 1 81 ? -13.003 -4.797 15.436 1.00 90.88 81 ALA A CA 1
ATOM 604 C C . ALA A 1 81 ? -12.801 -3.830 14.257 1.00 90.88 81 ALA A C 1
ATOM 606 O O . ALA A 1 81 ? -13.721 -3.640 13.462 1.00 90.88 81 ALA A O 1
ATOM 607 N N . VAL A 1 82 ? -11.604 -3.251 14.118 1.00 93.00 82 VAL A N 1
ATOM 608 C CA . VAL A 1 82 ? -11.236 -2.413 12.965 1.00 93.00 82 VAL A CA 1
ATOM 609 C C . VAL A 1 82 ? -11.218 -3.245 11.683 1.00 93.00 82 VAL A C 1
ATOM 611 O O . VAL A 1 82 ? -11.835 -2.853 10.694 1.00 93.00 82 VAL A O 1
ATOM 614 N N . TRP A 1 83 ? -10.570 -4.413 11.703 1.00 91.50 83 TRP A N 1
ATOM 615 C CA . TRP A 1 83 ? -10.509 -5.301 10.540 1.00 91.50 83 TRP A CA 1
ATOM 616 C C . TRP A 1 83 ? -11.902 -5.792 10.126 1.00 91.50 83 TRP A C 1
ATOM 618 O O . TRP A 1 83 ? -12.263 -5.705 8.955 1.00 91.50 83 TRP A O 1
ATOM 628 N N . ASP A 1 84 ? -12.718 -6.238 11.085 1.00 88.81 84 ASP A N 1
ATOM 629 C CA . ASP A 1 84 ? -14.087 -6.714 10.847 1.00 88.81 84 ASP A CA 1
ATOM 630 C C . ASP A 1 84 ? -15.014 -5.601 10.326 1.00 88.81 84 ASP A C 1
ATOM 632 O O . ASP A 1 84 ? -16.045 -5.884 9.710 1.00 88.81 84 ASP A O 1
ATOM 636 N N . LYS A 1 85 ? -14.684 -4.333 10.594 1.00 89.88 85 LYS A N 1
ATOM 637 C CA . LYS A 1 85 ? -15.404 -3.178 10.053 1.00 89.88 85 LYS A CA 1
ATOM 638 C C . LYS A 1 85 ? -14.982 -2.890 8.617 1.00 89.88 85 LYS A C 1
ATOM 640 O O . LYS A 1 85 ? -15.843 -2.789 7.747 1.00 89.88 85 LYS A O 1
ATOM 645 N N . LEU A 1 86 ? -13.675 -2.850 8.359 1.00 88.25 86 LEU A N 1
ATOM 646 C CA . LEU A 1 86 ? -13.121 -2.660 7.017 1.00 88.25 86 LEU A CA 1
ATOM 647 C C . LEU A 1 86 ? -13.533 -3.779 6.054 1.00 88.25 86 LEU A C 1
ATOM 649 O O . LEU A 1 86 ? -13.846 -3.500 4.901 1.00 88.25 86 LEU A O 1
ATOM 653 N N . SER A 1 87 ? -13.615 -5.029 6.519 1.00 83.38 87 SER A N 1
ATOM 654 C CA . SER A 1 87 ? -14.020 -6.166 5.678 1.00 83.38 87 SER A CA 1
ATOM 655 C C . SER A 1 87 ? -15.475 -6.083 5.204 1.00 83.38 87 SER A C 1
ATOM 657 O O . SER A 1 87 ? -15.829 -6.672 4.186 1.00 83.38 87 SER A O 1
ATOM 659 N N . LYS A 1 88 ? -16.314 -5.310 5.904 1.00 82.00 88 LYS A N 1
ATOM 660 C CA . LYS A 1 88 ? -17.705 -5.016 5.522 1.00 82.00 88 LYS A CA 1
ATOM 661 C C . LYS A 1 88 ? -17.835 -3.744 4.680 1.00 82.00 88 LYS A C 1
ATOM 663 O O . LYS A 1 88 ? -18.926 -3.461 4.195 1.00 82.00 88 LYS A O 1
ATOM 668 N N . MET A 1 89 ? -16.747 -2.990 4.502 1.00 75.25 89 MET A N 1
ATOM 669 C CA . MET A 1 89 ? -16.685 -1.725 3.759 1.00 75.25 89 MET A CA 1
ATOM 670 C C . MET A 1 89 ? -15.699 -1.826 2.575 1.00 75.25 89 MET A C 1
ATOM 672 O O . MET A 1 89 ? -14.714 -1.085 2.520 1.00 75.25 89 MET A O 1
ATOM 676 N N . PRO A 1 90 ? -15.929 -2.746 1.615 1.00 58.28 90 PRO A N 1
ATOM 677 C CA . PRO A 1 90 ? -14.942 -3.069 0.581 1.00 58.28 90 PRO A CA 1
ATOM 678 C C . PRO A 1 90 ? -14.717 -1.946 -0.442 1.00 58.28 90 PRO A C 1
ATOM 680 O O . PRO A 1 90 ? -13.646 -1.871 -1.049 1.00 58.28 90 PRO A O 1
ATOM 683 N N . ALA A 1 91 ? -15.706 -1.071 -0.636 1.00 60.19 91 ALA A N 1
ATOM 684 C CA . ALA A 1 91 ? -15.577 0.139 -1.431 1.00 60.19 91 ALA A CA 1
ATOM 685 C C . ALA A 1 91 ? -15.376 1.308 -0.467 1.00 60.19 91 ALA A C 1
ATOM 687 O O . ALA A 1 91 ? -16.264 1.566 0.341 1.00 60.19 91 ALA A O 1
ATOM 688 N N . GLN A 1 92 ? -14.248 2.014 -0.583 1.00 68.62 92 GLN A N 1
ATOM 689 C CA . GLN A 1 92 ? -13.847 3.211 0.169 1.00 68.62 92 GLN A CA 1
ATOM 690 C C . GLN A 1 92 ? -12.894 2.979 1.338 1.00 68.62 92 GLN A C 1
ATOM 692 O O . GLN A 1 92 ? -12.235 3.945 1.684 1.00 68.62 92 GLN A O 1
ATOM 697 N N . CYS A 1 93 ? -12.769 1.790 1.947 1.00 80.00 93 CYS A N 1
ATOM 698 C CA . CYS A 1 93 ? -11.821 1.542 3.055 1.00 80.00 93 CYS A CA 1
ATOM 699 C C . CYS A 1 93 ? -11.766 2.685 4.104 1.00 80.00 93 CYS A C 1
ATOM 701 O O . CYS A 1 93 ? -10.693 3.049 4.597 1.00 80.00 93 CYS A O 1
ATOM 703 N N . LEU A 1 94 ? -12.921 3.300 4.382 1.00 89.12 94 LEU A N 1
ATOM 704 C CA . LEU A 1 94 ? -13.041 4.516 5.174 1.00 89.12 94 LEU A CA 1
ATOM 705 C C . LEU A 1 94 ? -13.755 4.200 6.486 1.00 89.12 94 LEU A C 1
ATOM 707 O O . LEU A 1 94 ? -14.900 3.761 6.476 1.00 89.12 94 LEU A O 1
ATOM 711 N N . ILE A 1 95 ? -13.095 4.473 7.607 1.00 91.81 95 ILE A N 1
ATOM 712 C CA . ILE A 1 95 ? -13.703 4.478 8.938 1.00 91.81 95 ILE A CA 1
ATOM 713 C C . ILE A 1 95 ? -13.921 5.939 9.315 1.00 91.81 95 ILE A C 1
ATOM 715 O O . ILE A 1 95 ? -12.956 6.696 9.445 1.00 91.81 95 ILE A O 1
ATOM 719 N N . SER A 1 96 ? -15.186 6.333 9.450 1.00 91.38 96 SER A N 1
ATOM 720 C CA . SER A 1 96 ? -15.560 7.689 9.863 1.00 91.38 96 SER A CA 1
ATOM 721 C C . SER A 1 96 ? -15.174 7.971 11.322 1.00 91.38 96 SER A C 1
ATOM 723 O O . SER A 1 96 ? -14.912 7.052 12.100 1.00 91.38 96 SER A O 1
ATOM 725 N N . ASP A 1 97 ? -15.153 9.243 11.725 1.00 91.88 97 ASP A N 1
ATOM 726 C CA . ASP A 1 97 ? -14.900 9.592 13.128 1.00 91.88 97 ASP A CA 1
ATOM 727 C C . ASP A 1 97 ? -16.018 9.071 14.053 1.00 91.88 97 ASP A C 1
ATOM 729 O O . ASP A 1 97 ? -15.720 8.568 15.135 1.00 91.88 97 ASP A O 1
ATOM 733 N N . ASP A 1 98 ? -17.276 9.065 13.597 1.00 93.06 98 ASP A N 1
ATOM 734 C CA . ASP A 1 98 ? -18.405 8.455 14.320 1.00 93.06 98 ASP A CA 1
ATOM 735 C C . ASP A 1 98 ? -18.200 6.947 14.513 1.00 93.06 98 ASP A C 1
ATOM 737 O O . ASP A 1 98 ? -18.457 6.387 15.581 1.00 93.06 98 ASP A O 1
ATOM 741 N N . ASP A 1 99 ? -17.670 6.275 13.492 1.00 93.12 99 ASP A N 1
ATOM 742 C CA . ASP A 1 99 ? -17.349 4.858 13.563 1.00 93.12 99 ASP A CA 1
ATOM 743 C C . ASP A 1 99 ? -16.214 4.561 14.543 1.00 93.12 99 ASP A C 1
ATOM 745 O O . ASP A 1 99 ? -16.256 3.523 15.214 1.00 93.12 99 ASP A O 1
ATOM 749 N N . TRP A 1 100 ? -15.216 5.443 14.623 1.00 94.62 100 TRP A N 1
ATOM 750 C CA . TRP A 1 100 ? -14.144 5.364 15.613 1.00 94.62 100 TRP A CA 1
ATOM 751 C C . TRP A 1 100 ? -14.653 5.618 17.030 1.00 94.62 100 TRP A C 1
ATOM 753 O O . TRP A 1 100 ? -14.261 4.889 17.945 1.00 94.62 100 TRP A O 1
ATOM 763 N N . LEU A 1 101 ? -15.546 6.594 17.209 1.00 92.88 101 LEU A N 1
ATOM 764 C CA . LEU A 1 101 ? -16.198 6.873 18.489 1.00 92.88 101 LEU A CA 1
ATOM 765 C C . LEU A 1 101 ? -17.015 5.667 18.959 1.00 92.88 101 LEU A C 1
ATOM 767 O O . LEU A 1 101 ? -16.797 5.189 20.069 1.00 92.88 101 LEU A O 1
ATOM 771 N N . ALA A 1 102 ? -17.851 5.090 18.092 1.00 93.06 102 ALA A N 1
ATOM 772 C CA . ALA A 1 102 ? -18.647 3.905 18.418 1.00 93.06 102 ALA A CA 1
ATOM 773 C C . ALA A 1 102 ? -17.778 2.684 18.781 1.00 93.06 102 ALA A C 1
ATOM 775 O O . ALA A 1 102 ? -18.111 1.910 19.684 1.00 93.06 102 ALA A O 1
ATOM 776 N N . LEU A 1 103 ? -16.640 2.497 18.098 1.00 92.19 103 LEU A N 1
ATOM 777 C CA . LEU A 1 103 ? -15.659 1.471 18.466 1.00 92.19 103 LEU A CA 1
ATOM 778 C C . LEU A 1 103 ? -15.054 1.747 19.848 1.00 92.19 103 LEU A C 1
ATOM 780 O O . LEU A 1 103 ? -14.906 0.814 20.640 1.00 92.19 103 LEU A O 1
ATOM 784 N N . GLY A 1 104 ? -14.732 3.008 20.140 1.00 90.44 104 GLY A N 1
ATOM 785 C CA . GLY A 1 104 ? -14.170 3.418 21.420 1.00 90.44 104 GLY A CA 1
ATOM 786 C C . GLY A 1 104 ? -15.138 3.271 22.591 1.00 90.44 104 GLY A C 1
ATOM 787 O O . GLY A 1 104 ? -14.740 2.767 23.639 1.00 90.44 104 GLY A O 1
ATOM 788 N N . GLU A 1 105 ? -16.413 3.612 22.404 1.00 91.25 105 GLU A N 1
ATOM 789 C CA . GLU A 1 105 ? -17.475 3.404 23.398 1.00 91.25 105 GLU A CA 1
ATOM 790 C C . GLU A 1 105 ? -17.680 1.919 23.701 1.00 91.25 105 GLU A C 1
ATOM 792 O O . GLU A 1 105 ? -17.743 1.518 24.864 1.00 91.25 105 GLU A O 1
ATOM 797 N N . LYS A 1 106 ? -17.715 1.080 22.658 1.00 88.81 106 LYS A N 1
ATOM 798 C CA . LYS A 1 106 ? -17.884 -0.371 22.803 1.00 88.81 106 LYS A CA 1
ATOM 799 C C . LYS A 1 106 ? -16.724 -1.028 23.555 1.00 88.81 106 LYS A C 1
ATOM 801 O O . LYS A 1 106 ? -16.937 -1.999 24.277 1.00 88.81 106 LYS A O 1
ATOM 806 N N . LEU A 1 107 ? -15.500 -0.555 23.331 1.00 87.75 107 LEU A N 1
ATOM 807 C CA . LEU A 1 107 ? -14.280 -1.187 23.838 1.00 87.75 107 LEU A CA 1
ATOM 808 C C . LEU A 1 107 ? -13.705 -0.494 25.086 1.00 87.75 107 LEU A C 1
ATOM 810 O O . LEU A 1 107 ? -12.843 -1.064 25.754 1.00 87.75 107 LEU A O 1
ATOM 814 N N . GLY A 1 108 ? -14.195 0.700 25.427 1.00 87.81 108 GLY A N 1
ATOM 815 C CA . GLY A 1 108 ? -13.805 1.468 26.611 1.00 87.81 108 GLY A CA 1
ATOM 816 C C . GLY A 1 108 ? -12.490 2.246 26.477 1.00 87.81 108 GLY A C 1
ATOM 817 O O . GLY A 1 108 ? -11.915 2.639 27.492 1.00 87.81 108 GLY A O 1
ATOM 818 N N . TYR A 1 109 ? -11.971 2.448 25.262 1.00 87.56 109 TYR A N 1
ATOM 819 C CA . TYR A 1 109 ? -10.744 3.216 25.007 1.00 87.56 109 TYR A CA 1
ATOM 820 C C . TYR A 1 109 ? -10.671 3.718 23.558 1.00 87.56 109 TYR A C 1
ATOM 822 O O . TYR A 1 109 ? -11.282 3.151 22.660 1.00 87.56 109 TYR A O 1
ATOM 830 N N . ASP A 1 110 ? -9.858 4.747 23.305 1.00 90.88 110 ASP A N 1
ATOM 831 C CA . ASP A 1 110 ? -9.582 5.246 21.950 1.00 90.88 110 ASP A CA 1
ATOM 832 C C . ASP A 1 110 ? -8.775 4.213 21.140 1.00 90.88 110 ASP A C 1
ATOM 834 O O . ASP A 1 110 ? -7.559 4.056 21.315 1.00 90.88 110 ASP A O 1
ATOM 838 N N . VAL A 1 111 ? -9.470 3.484 20.261 1.00 91.88 111 VAL A N 1
ATOM 839 C CA . VAL A 1 111 ? -8.896 2.387 19.471 1.00 91.88 111 VAL A CA 1
ATOM 840 C C . VAL A 1 111 ? -7.841 2.886 18.493 1.00 91.88 111 VAL A C 1
ATOM 842 O O . VAL A 1 111 ? -6.779 2.268 18.391 1.00 91.88 111 VAL A O 1
ATOM 845 N N . ARG A 1 112 ? -8.093 4.012 17.818 1.00 92.56 112 ARG A N 1
ATOM 846 C CA . ARG A 1 112 ? -7.191 4.582 16.810 1.00 92.56 112 ARG A CA 1
ATOM 847 C C . ARG A 1 112 ? -5.865 4.986 17.440 1.00 92.56 112 ARG A C 1
ATOM 849 O O . ARG A 1 112 ? -4.803 4.646 16.920 1.00 92.56 112 ARG A O 1
ATOM 856 N N . LYS A 1 113 ? -5.914 5.642 18.603 1.00 91.69 113 LYS A N 1
ATOM 857 C CA . LYS A 1 113 ? -4.714 6.028 19.356 1.00 91.69 113 LYS A CA 1
ATOM 858 C C . LYS A 1 113 ? -3.985 4.819 19.937 1.00 91.69 113 LYS A C 1
ATOM 860 O O . LYS A 1 113 ? -2.760 4.753 19.860 1.00 91.69 113 LYS A O 1
ATOM 865 N N . ARG A 1 114 ? -4.717 3.862 20.516 1.00 89.75 114 ARG A N 1
ATOM 866 C CA . ARG A 1 114 ? -4.136 2.671 21.160 1.00 89.75 114 ARG A CA 1
ATOM 867 C C . ARG A 1 114 ? -3.494 1.709 20.157 1.00 89.75 114 ARG A C 1
ATOM 869 O O . ARG A 1 114 ? -2.511 1.068 20.511 1.00 89.75 114 ARG A O 1
ATOM 876 N N . CYS A 1 115 ? -4.035 1.610 18.942 1.00 90.81 115 CYS A N 1
ATOM 877 C CA . CYS A 1 115 ? -3.590 0.667 17.908 1.00 90.81 115 CYS A CA 1
ATOM 878 C C . CYS A 1 115 ? -2.719 1.308 16.815 1.00 90.81 115 CYS A C 1
ATOM 880 O O . CYS A 1 115 ? -2.457 0.667 15.799 1.00 90.81 115 CYS A O 1
ATOM 882 N N . ARG A 1 116 ? -2.280 2.561 17.005 1.00 92.38 116 ARG A N 1
ATOM 883 C CA . ARG A 1 116 ? -1.642 3.395 15.974 1.00 92.38 116 ARG A CA 1
ATOM 884 C C . ARG A 1 116 ? -0.527 2.687 15.203 1.00 92.38 116 ARG A C 1
ATOM 886 O O . ARG A 1 116 ? -0.544 2.709 13.978 1.00 92.38 116 ARG A O 1
ATOM 893 N N . ASP A 1 117 ? 0.408 2.050 15.900 1.00 91.38 117 ASP A N 1
ATOM 894 C CA . ASP A 1 117 ? 1.579 1.433 15.265 1.00 91.38 117 ASP A CA 1
ATOM 895 C C . ASP A 1 117 ? 1.191 0.302 14.305 1.00 91.38 117 ASP A C 1
ATOM 897 O O . ASP A 1 117 ? 1.796 0.140 13.249 1.00 91.38 117 ASP A O 1
ATOM 901 N N . ASP A 1 118 ? 0.151 -0.463 14.627 1.00 92.44 118 ASP A N 1
ATOM 902 C CA . ASP A 1 118 ? -0.289 -1.588 13.804 1.00 92.44 118 ASP A CA 1
ATOM 903 C C . ASP A 1 118 ? -1.222 -1.155 12.682 1.00 92.44 118 ASP A C 1
ATOM 905 O O . ASP A 1 118 ? -1.160 -1.729 11.598 1.00 92.44 118 ASP A O 1
ATOM 909 N N . LEU A 1 119 ? -1.970 -0.065 12.871 1.00 94.06 119 LEU A N 1
ATOM 910 C CA . LEU A 1 119 ? -2.646 0.614 11.764 1.00 94.06 119 LEU A CA 1
ATOM 911 C C . LEU A 1 119 ? -1.628 1.154 10.743 1.00 94.06 119 LEU A C 1
ATOM 913 O O . LEU A 1 119 ? -1.829 1.010 9.539 1.00 94.06 119 LEU A O 1
ATOM 917 N N . ILE A 1 120 ? -0.495 1.702 11.202 1.00 94.12 120 ILE A N 1
ATOM 918 C CA . ILE A 1 120 ? 0.609 2.133 10.325 1.00 94.12 120 ILE A CA 1
ATOM 919 C C . ILE A 1 120 ? 1.237 0.936 9.598 1.00 94.12 120 ILE A C 1
ATOM 921 O O . ILE A 1 120 ? 1.510 1.020 8.399 1.00 94.12 120 ILE A O 1
ATOM 925 N N . LYS A 1 121 ? 1.437 -0.199 10.281 1.00 92.56 121 LYS A N 1
ATOM 926 C CA . LYS A 1 121 ? 1.924 -1.429 9.631 1.00 92.56 121 LYS A CA 1
ATOM 927 C C . LYS A 1 121 ? 0.943 -1.949 8.584 1.00 92.56 121 LYS A C 1
ATOM 929 O O . LYS A 1 121 ? 1.382 -2.318 7.501 1.00 92.56 121 LYS A O 1
ATOM 934 N N . TRP A 1 122 ? -0.358 -1.949 8.865 1.00 93.19 122 TRP A N 1
ATOM 935 C CA . TRP A 1 122 ? -1.385 -2.320 7.887 1.00 93.19 122 TRP A CA 1
ATOM 936 C C . TRP A 1 122 ? -1.416 -1.387 6.693 1.00 93.19 122 TRP A C 1
ATOM 938 O O . TRP A 1 122 ? -1.537 -1.856 5.567 1.00 93.19 122 TRP A O 1
ATOM 948 N N . TYR A 1 123 ? -1.248 -0.085 6.916 1.00 93.88 123 TYR A N 1
ATOM 949 C CA . TYR A 1 123 ? -1.123 0.874 5.827 1.00 93.88 123 TYR A CA 1
ATOM 950 C C . TYR A 1 123 ? 0.076 0.563 4.925 1.00 93.88 123 TYR A C 1
ATOM 952 O O . TYR A 1 123 ? -0.061 0.513 3.704 1.00 93.88 123 TYR A O 1
ATOM 960 N N . ARG A 1 124 ? 1.241 0.288 5.527 1.00 92.56 124 ARG A N 1
ATOM 961 C CA . ARG A 1 124 ? 2.440 -0.125 4.789 1.00 92.56 124 ARG A CA 1
ATOM 962 C C . ARG A 1 124 ? 2.202 -1.419 4.010 1.00 92.56 124 ARG A C 1
ATOM 964 O O . ARG A 1 124 ? 2.502 -1.455 2.825 1.00 92.56 124 ARG A O 1
ATOM 971 N N . GLN A 1 125 ? 1.623 -2.440 4.642 1.00 89.56 125 GLN A N 1
ATOM 972 C CA . GLN A 1 125 ? 1.295 -3.714 3.989 1.00 89.56 125 GLN A CA 1
ATOM 973 C C . GLN A 1 125 ? 0.312 -3.527 2.831 1.00 89.56 125 GLN A C 1
ATOM 975 O O . GLN A 1 125 ? 0.496 -4.130 1.779 1.00 89.56 125 GLN A O 1
ATOM 980 N N . ALA A 1 126 ? -0.687 -2.652 2.992 1.00 88.31 126 ALA A N 1
ATOM 981 C CA . ALA A 1 126 ? -1.613 -2.307 1.922 1.00 88.31 126 ALA A CA 1
ATOM 982 C C . ALA A 1 126 ? -0.873 -1.734 0.713 1.00 88.31 126 ALA A C 1
ATOM 984 O O . ALA A 1 126 ? -1.038 -2.214 -0.406 1.00 88.31 126 ALA A O 1
ATOM 985 N N . PHE A 1 127 ? -0.020 -0.739 0.957 1.00 89.25 127 PHE A N 1
ATOM 986 C CA . PHE A 1 127 ? 0.786 -0.119 -0.084 1.00 89.25 127 PHE A CA 1
ATOM 987 C C . PHE A 1 127 ? 1.743 -1.116 -0.752 1.00 89.25 127 PHE A C 1
ATOM 989 O O . PHE A 1 127 ? 1.807 -1.161 -1.975 1.00 89.25 127 PHE A O 1
ATOM 996 N N . GLU A 1 128 ? 2.455 -1.934 0.025 1.00 85.88 128 GLU A N 1
ATOM 997 C CA . GLU A 1 128 ? 3.385 -2.949 -0.486 1.00 85.88 128 GLU A CA 1
ATOM 998 C C . GLU A 1 128 ? 2.674 -4.025 -1.312 1.00 85.88 128 GLU A C 1
ATOM 1000 O O . GLU A 1 128 ? 3.187 -4.416 -2.360 1.00 85.88 128 GLU A O 1
ATOM 1005 N N . SER A 1 129 ? 1.485 -4.464 -0.884 1.00 80.94 129 SER A N 1
ATOM 1006 C CA . SER A 1 129 ? 0.664 -5.411 -1.641 1.00 80.94 129 SER A CA 1
ATOM 1007 C C . SER A 1 129 ? 0.335 -4.839 -3.014 1.00 80.94 129 SER A C 1
ATOM 1009 O O . SER A 1 129 ? 0.622 -5.486 -4.016 1.00 80.94 129 SER A O 1
ATOM 1011 N N . TYR A 1 130 ? -0.186 -3.612 -3.076 1.00 79.44 130 TYR A N 1
ATOM 1012 C CA . TYR A 1 130 ? -0.512 -2.956 -4.344 1.00 79.44 130 TYR A CA 1
ATOM 1013 C C . TYR A 1 130 ? 0.735 -2.712 -5.206 1.00 79.44 130 TYR A C 1
ATOM 1015 O O . TYR A 1 130 ? 0.729 -2.993 -6.399 1.00 79.44 130 TYR A O 1
ATOM 1023 N N . LEU A 1 131 ? 1.844 -2.289 -4.593 1.00 78.12 131 LEU A N 1
ATOM 1024 C CA . LEU A 1 131 ? 3.112 -2.047 -5.282 1.00 78.12 131 LEU A CA 1
ATOM 1025 C C . LEU A 1 131 ? 3.712 -3.326 -5.892 1.00 78.12 131 LEU A C 1
ATOM 1027 O O . LEU A 1 131 ? 4.273 -3.294 -6.988 1.00 78.12 131 LEU A O 1
ATOM 1031 N N . SER A 1 132 ? 3.599 -4.458 -5.190 1.00 66.12 132 SER A N 1
ATOM 1032 C CA . SER A 1 132 ? 4.085 -5.757 -5.672 1.00 66.12 132 SER A CA 1
ATOM 1033 C C . SER A 1 132 ? 3.288 -6.278 -6.870 1.00 66.12 132 SER A C 1
ATOM 1035 O O . SER A 1 132 ? 3.822 -7.025 -7.692 1.00 66.12 132 SER A O 1
ATOM 1037 N N . ASP A 1 133 ? 2.034 -5.836 -6.997 1.00 55.72 133 ASP A N 1
ATOM 1038 C CA . ASP A 1 133 ? 1.022 -6.438 -7.859 1.00 55.72 133 ASP A CA 1
ATOM 1039 C C . ASP A 1 133 ? 0.658 -5.567 -9.074 1.00 55.72 133 ASP A C 1
ATOM 1041 O O . ASP A 1 133 ? -0.393 -5.764 -9.692 1.00 55.72 133 ASP A O 1
ATOM 1045 N N . ARG A 1 134 ? 1.597 -4.698 -9.502 1.00 58.81 134 ARG A N 1
ATOM 1046 C CA . ARG A 1 134 ? 1.603 -3.831 -10.710 1.00 58.81 134 ARG A CA 1
ATOM 1047 C C . ARG A 1 134 ? 1.218 -2.358 -10.441 1.00 58.81 134 ARG A C 1
ATOM 1049 O O . ARG A 1 134 ? 1.200 -1.903 -9.312 1.00 58.81 134 ARG A O 1
ATOM 1056 N N . TYR A 1 135 ? 1.013 -1.584 -11.519 1.00 58.84 135 TYR A N 1
ATOM 1057 C CA . TYR A 1 135 ? 0.514 -0.202 -11.485 1.00 58.84 135 TYR A CA 1
ATOM 1058 C C . TYR A 1 135 ? -0.715 -0.063 -10.599 1.00 58.84 135 TYR A C 1
ATOM 1060 O O . TYR A 1 135 ? -1.680 -0.790 -10.830 1.00 58.84 135 TYR A O 1
ATOM 1068 N N . PHE A 1 136 ? -0.694 0.923 -9.699 1.00 62.38 136 PHE A N 1
ATOM 1069 C CA . PHE A 1 136 ? -1.862 1.293 -8.911 1.00 62.38 136 PHE A CA 1
ATOM 1070 C C . PHE A 1 136 ? -3.007 1.699 -9.831 1.00 62.38 136 PHE A C 1
ATOM 1072 O O . PHE A 1 136 ? -2.895 2.691 -10.568 1.00 62.38 136 PHE A O 1
ATOM 1079 N N . ASP A 1 137 ? -4.117 0.972 -9.767 1.00 70.69 137 ASP A N 1
ATOM 1080 C CA . ASP A 1 137 ? -5.340 1.425 -10.412 1.00 70.69 137 ASP A CA 1
ATOM 1081 C C . ASP A 1 137 ? -5.945 2.630 -9.641 1.00 70.69 137 ASP A C 1
ATOM 1083 O O . ASP A 1 137 ? -5.601 2.889 -8.479 1.00 70.69 137 ASP A O 1
ATOM 1087 N N . PRO A 1 138 ? -6.815 3.444 -10.270 1.00 74.38 138 PRO A N 1
ATOM 1088 C CA . PRO A 1 138 ? -7.404 4.607 -9.604 1.00 74.38 138 PRO A CA 1
ATOM 1089 C C . PRO A 1 138 ? -8.189 4.272 -8.327 1.00 74.38 138 PRO A C 1
ATOM 1091 O O . PRO A 1 138 ? -8.264 5.110 -7.426 1.00 74.38 138 PRO A O 1
ATOM 1094 N N . LEU A 1 139 ? -8.762 3.069 -8.242 1.00 77.62 139 LEU A N 1
ATOM 1095 C CA . LEU A 1 139 ? -9.504 2.606 -7.076 1.00 77.62 139 LEU A CA 1
ATOM 1096 C C . LEU A 1 139 ? -8.530 2.330 -5.922 1.00 77.62 139 LEU A C 1
ATOM 1098 O O . LEU A 1 139 ? -8.689 2.905 -4.850 1.00 77.62 139 LEU A O 1
ATOM 1102 N N . GLU A 1 140 ? -7.444 1.597 -6.160 1.00 80.44 140 GLU A N 1
ATOM 1103 C CA . GLU A 1 140 ? -6.389 1.341 -5.171 1.00 80.44 140 GLU A CA 1
ATOM 1104 C C . GLU A 1 140 ? -5.798 2.637 -4.602 1.00 80.44 140 GLU A C 1
ATOM 1106 O O . GLU A 1 140 ? -5.597 2.744 -3.388 1.00 80.44 140 GLU A O 1
ATOM 1111 N N . LYS A 1 141 ? -5.592 3.660 -5.445 1.00 82.19 141 LYS A N 1
ATOM 1112 C CA . LYS A 1 141 ? -5.164 4.995 -4.985 1.00 82.19 141 LYS A CA 1
ATOM 1113 C C . LYS A 1 141 ? -6.207 5.648 -4.077 1.00 82.19 141 LYS A C 1
ATOM 1115 O O . LYS A 1 141 ? -5.852 6.206 -3.036 1.00 82.19 141 LYS A O 1
ATOM 1120 N N . ALA A 1 142 ? -7.484 5.584 -4.453 1.00 85.50 142 ALA A N 1
ATOM 1121 C CA . ALA A 1 142 ? -8.574 6.141 -3.655 1.00 85.50 142 ALA A CA 1
ATOM 1122 C C . ALA A 1 142 ? -8.714 5.428 -2.300 1.00 85.50 142 ALA A C 1
ATOM 1124 O O . ALA A 1 142 ? -8.942 6.072 -1.270 1.00 85.50 142 ALA A O 1
ATOM 1125 N N . ASP A 1 143 ? -8.526 4.113 -2.275 1.00 86.31 143 ASP A N 1
ATOM 1126 C CA . ASP A 1 143 ? -8.618 3.320 -1.055 1.00 86.31 143 ASP A CA 1
ATOM 1127 C C . ASP A 1 143 ? -7.407 3.487 -0.151 1.00 86.31 143 ASP A C 1
ATOM 1129 O O . ASP A 1 143 ? -7.588 3.594 1.058 1.00 86.31 143 ASP A O 1
ATOM 1133 N N . LEU A 1 144 ? -6.195 3.610 -0.699 1.00 89.12 144 LEU A N 1
ATOM 1134 C CA . LEU A 1 144 ? -5.035 4.039 0.085 1.00 89.12 144 LEU A CA 1
ATOM 1135 C C . LEU A 1 144 ? -5.267 5.417 0.701 1.00 89.12 144 LEU A C 1
ATOM 1137 O O . LEU A 1 144 ? -5.092 5.585 1.906 1.00 89.12 144 LEU A O 1
ATOM 1141 N N . GLY A 1 145 ? -5.740 6.387 -0.084 1.00 90.38 145 GLY A N 1
ATOM 1142 C CA . GLY A 1 145 ? -6.064 7.718 0.434 1.00 90.38 145 GLY A CA 1
ATOM 1143 C C . GLY A 1 14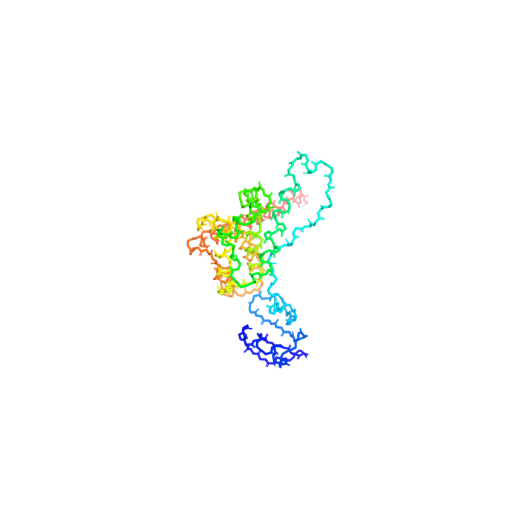5 ? -7.137 7.690 1.529 1.00 90.38 145 GLY A C 1
ATOM 1144 O O . GLY A 1 145 ? -7.145 8.525 2.435 1.00 90.38 145 GLY A O 1
ATOM 1145 N N . SER A 1 146 ? -8.044 6.720 1.488 1.00 91.25 146 SER A N 1
ATOM 1146 C CA . SER A 1 146 ? -9.091 6.556 2.497 1.00 91.25 146 SER A CA 1
ATOM 1147 C C . SER A 1 146 ? -8.623 5.784 3.731 1.00 91.25 146 SER A C 1
ATOM 1149 O O . SER A 1 146 ? -8.975 6.171 4.846 1.00 91.25 146 SER A O 1
ATOM 1151 N N . LEU A 1 147 ? -7.754 4.784 3.571 1.00 92.38 147 LEU A N 1
ATOM 1152 C CA . LEU A 1 147 ? -7.071 4.107 4.676 1.00 92.38 147 LEU A CA 1
ATOM 1153 C C . LEU A 1 147 ? -6.169 5.077 5.440 1.00 92.38 147 LEU A C 1
ATOM 1155 O O . LEU A 1 147 ? -6.229 5.115 6.666 1.00 92.38 147 LEU A O 1
ATOM 1159 N N . ALA A 1 148 ? -5.393 5.906 4.733 1.00 93.75 148 ALA A N 1
ATOM 1160 C CA . ALA A 1 148 ? -4.548 6.933 5.341 1.00 93.75 148 ALA A CA 1
ATOM 1161 C C . ALA A 1 148 ? -5.377 7.853 6.248 1.00 93.75 148 ALA A C 1
ATOM 1163 O O . ALA A 1 148 ? -5.082 8.000 7.438 1.00 93.75 148 ALA A O 1
ATOM 1164 N N . ARG A 1 149 ? -6.488 8.382 5.714 1.00 92.69 149 ARG A N 1
ATOM 1165 C CA . ARG A 1 149 ? -7.431 9.213 6.476 1.00 92.69 149 ARG A CA 1
ATOM 1166 C C . ARG A 1 149 ? -8.023 8.462 7.663 1.00 92.69 149 ARG A C 1
ATOM 1168 O O . ARG A 1 149 ? -7.980 8.984 8.773 1.00 92.69 149 ARG A O 1
ATOM 1175 N N . SER A 1 150 ? -8.491 7.231 7.465 1.00 93.06 150 SER A N 1
ATOM 1176 C CA . SER A 1 150 ? -9.053 6.390 8.534 1.00 93.06 150 SER A CA 1
ATOM 1177 C C . SER A 1 150 ? -8.064 6.168 9.670 1.00 93.06 150 SER A C 1
ATOM 1179 O O . SER A 1 150 ? -8.429 6.242 10.840 1.00 93.06 150 SER A O 1
ATOM 1181 N N . PHE A 1 151 ? -6.796 5.929 9.344 1.00 94.38 151 PHE A N 1
ATOM 1182 C CA . PHE A 1 151 ? -5.754 5.631 10.324 1.00 94.38 151 PHE A CA 1
ATOM 1183 C C . PHE A 1 151 ? -5.111 6.887 10.921 1.00 94.38 151 PHE A C 1
ATOM 1185 O O . PHE A 1 151 ? -4.442 6.801 11.947 1.00 94.38 151 PHE A O 1
ATOM 1192 N N . GLY A 1 152 ? -5.395 8.071 10.371 1.00 92.50 152 GLY A N 1
ATOM 1193 C CA . GLY A 1 152 ? -4.891 9.349 10.896 1.00 92.50 152 GLY A CA 1
ATOM 1194 C C . GLY A 1 152 ? -3.498 9.692 10.418 1.00 92.50 152 GLY A C 1
ATOM 1195 O O . GLY A 1 152 ? -2.738 10.333 11.140 1.00 92.50 152 GLY A O 1
ATOM 1196 N N . LEU A 1 153 ? -3.178 9.247 9.208 1.00 93.44 153 LEU A N 1
ATOM 1197 C CA . LEU A 1 153 ? -2.014 9.683 8.466 1.00 93.44 153 LEU A CA 1
ATOM 1198 C C . LEU A 1 153 ? -2.387 10.932 7.671 1.00 93.44 153 LEU A C 1
ATOM 1200 O O . LEU A 1 153 ? -3.375 10.942 6.933 1.00 93.44 153 LEU A O 1
ATOM 1204 N N . ASP A 1 154 ? -1.591 11.983 7.834 1.00 92.69 154 ASP A N 1
ATOM 1205 C CA . ASP A 1 154 ? -1.606 13.113 6.918 1.00 92.69 154 ASP A CA 1
ATOM 1206 C C . ASP A 1 154 ? -0.845 12.762 5.627 1.00 92.69 154 ASP A C 1
ATOM 1208 O O . ASP A 1 154 ? -0.212 11.708 5.510 1.00 92.69 154 ASP A O 1
ATOM 1212 N N . ALA A 1 155 ? -0.943 13.636 4.622 1.00 89.25 155 ALA A N 1
ATOM 1213 C CA . ALA A 1 155 ? -0.304 13.398 3.330 1.00 89.25 155 ALA A CA 1
ATOM 1214 C C . ALA A 1 155 ? 1.228 13.215 3.439 1.00 89.25 155 ALA A C 1
ATOM 1216 O O . ALA A 1 155 ? 1.727 12.257 2.848 1.00 89.25 155 ALA A O 1
ATOM 1217 N N . PRO A 1 156 ? 1.976 14.023 4.223 1.00 91.62 156 PRO A N 1
ATOM 1218 C CA . PRO A 1 156 ? 3.413 13.811 4.406 1.00 91.62 156 PRO A CA 1
ATOM 1219 C C . PRO A 1 156 ? 3.763 12.470 5.063 1.00 91.62 156 PRO A C 1
ATOM 1221 O O . PRO A 1 156 ? 4.693 11.797 4.615 1.00 91.62 156 PRO A O 1
ATOM 1224 N N . ALA A 1 157 ? 3.031 12.047 6.099 1.00 92.81 157 ALA A N 1
ATOM 1225 C CA . ALA A 1 157 ? 3.289 10.765 6.753 1.00 92.81 157 ALA A CA 1
ATOM 1226 C C . ALA A 1 157 ? 2.981 9.579 5.827 1.00 92.81 157 ALA A C 1
ATOM 1228 O O . ALA A 1 157 ? 3.734 8.603 5.805 1.00 92.81 157 ALA A O 1
ATOM 1229 N N . ALA A 1 158 ? 1.907 9.668 5.037 1.00 93.19 158 ALA A N 1
ATOM 1230 C CA . ALA A 1 158 ? 1.586 8.667 4.025 1.00 93.19 158 ALA A CA 1
ATOM 1231 C C . ALA A 1 158 ? 2.676 8.593 2.938 1.00 93.19 158 ALA A C 1
ATOM 1233 O O . ALA A 1 158 ? 3.156 7.501 2.631 1.00 93.19 158 ALA A O 1
ATOM 1234 N N . GLU A 1 159 ? 3.122 9.740 2.412 1.00 91.88 159 GLU A N 1
ATOM 1235 C CA . GLU A 1 159 ? 4.176 9.810 1.390 1.00 91.88 159 GLU A CA 1
ATOM 1236 C C . GLU A 1 159 ? 5.520 9.266 1.901 1.00 91.88 159 GLU A C 1
ATOM 1238 O O . GLU A 1 159 ? 6.223 8.573 1.164 1.00 91.88 159 GLU A O 1
ATOM 1243 N N . ALA A 1 160 ? 5.865 9.499 3.171 1.00 91.50 160 ALA A N 1
ATOM 1244 C CA . ALA A 1 160 ? 7.067 8.927 3.776 1.00 91.50 160 ALA A CA 1
ATOM 1245 C C . ALA A 1 160 ? 7.031 7.387 3.781 1.00 91.50 160 ALA A C 1
ATOM 1247 O O . ALA A 1 160 ? 7.999 6.745 3.366 1.00 91.50 160 ALA A O 1
ATOM 1248 N N . ILE A 1 161 ? 5.896 6.791 4.171 1.00 92.38 161 ILE A N 1
ATOM 1249 C CA . ILE A 1 161 ? 5.710 5.331 4.158 1.00 92.38 161 ILE A CA 1
ATOM 1250 C C . ILE A 1 161 ? 5.789 4.788 2.727 1.00 92.38 161 ILE A C 1
ATOM 1252 O O . ILE A 1 161 ? 6.452 3.776 2.491 1.00 92.38 161 ILE A O 1
ATOM 1256 N N . HIS A 1 162 ? 5.154 5.471 1.770 1.00 91.31 162 HIS A N 1
ATOM 1257 C CA . HIS A 1 162 ? 5.231 5.101 0.3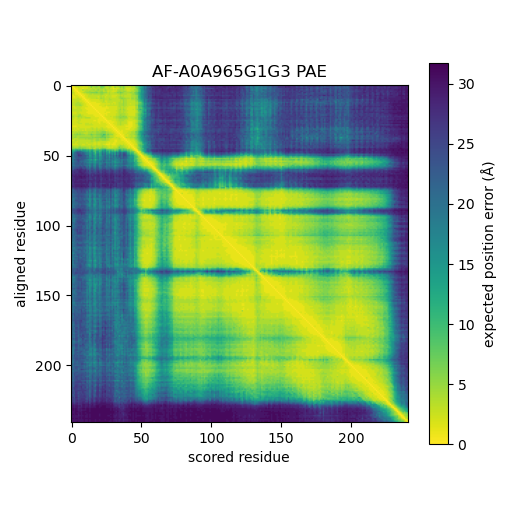58 1.00 91.31 162 HIS A CA 1
ATOM 1258 C C . HIS A 1 162 ? 6.674 5.133 -0.149 1.00 91.31 162 HIS A C 1
ATOM 1260 O O . HIS A 1 162 ? 7.104 4.207 -0.831 1.00 91.31 162 HIS A O 1
ATOM 1266 N N . GLY A 1 163 ? 7.435 6.174 0.201 1.00 89.44 163 GLY A N 1
ATOM 1267 C CA . GLY A 1 163 ? 8.815 6.355 -0.243 1.00 89.44 163 GLY A CA 1
ATOM 1268 C C . GLY A 1 163 ? 9.743 5.251 0.260 1.00 89.44 163 GLY A C 1
ATOM 1269 O O . GLY A 1 163 ? 10.556 4.740 -0.508 1.00 89.44 163 GLY A O 1
ATOM 1270 N N . GLU A 1 164 ? 9.595 4.835 1.521 1.00 89.19 164 GLU A N 1
ATOM 1271 C CA . GLU A 1 164 ? 10.375 3.729 2.092 1.00 89.19 164 GLU A CA 1
ATOM 1272 C C . GLU A 1 164 ? 10.111 2.399 1.371 1.00 89.19 164 GLU A C 1
ATOM 1274 O O . GLU A 1 164 ? 11.050 1.719 0.945 1.00 89.19 164 GLU A O 1
ATOM 1279 N N . ALA A 1 165 ? 8.837 2.036 1.203 1.00 86.69 165 ALA A N 1
ATOM 1280 C CA . ALA A 1 165 ? 8.455 0.800 0.524 1.00 86.69 165 ALA A CA 1
ATOM 1281 C C . ALA A 1 165 ? 8.831 0.835 -0.971 1.00 86.69 165 ALA A C 1
ATOM 1283 O O . ALA A 1 165 ? 9.375 -0.139 -1.506 1.00 86.69 165 ALA A O 1
ATOM 1284 N N . PHE A 1 166 ? 8.647 1.986 -1.626 1.00 88.50 166 PHE A N 1
ATOM 1285 C CA . PHE A 1 166 ? 9.054 2.203 -3.012 1.00 88.50 166 PHE A CA 1
ATOM 1286 C C . PHE A 1 166 ? 10.565 2.079 -3.203 1.00 88.50 166 PHE A C 1
ATOM 1288 O O . PHE A 1 166 ? 10.992 1.481 -4.184 1.00 88.50 166 PHE A O 1
ATOM 1295 N N . ALA A 1 167 ? 11.393 2.556 -2.271 1.00 87.50 167 ALA A N 1
ATOM 1296 C CA . ALA A 1 167 ? 12.847 2.437 -2.387 1.00 87.50 167 ALA A CA 1
ATOM 1297 C C . ALA A 1 167 ? 13.328 0.981 -2.436 1.00 87.50 167 ALA A C 1
ATOM 1299 O O . ALA A 1 167 ? 14.225 0.649 -3.217 1.00 87.50 167 ALA A O 1
ATOM 1300 N N . SER A 1 168 ? 12.720 0.101 -1.637 1.00 83.19 168 SER A N 1
ATOM 1301 C CA . SER A 1 168 ? 13.026 -1.333 -1.674 1.00 83.19 168 SER A CA 1
ATOM 1302 C C . SER A 1 168 ? 12.618 -1.955 -3.013 1.00 83.19 168 SER A C 1
ATOM 1304 O O . SER A 1 168 ? 13.449 -2.557 -3.701 1.00 83.19 168 SER A O 1
ATOM 1306 N N . TYR A 1 169 ? 11.366 -1.728 -3.421 1.00 83.94 169 TYR A N 1
ATOM 1307 C CA . TYR A 1 169 ? 10.819 -2.199 -4.694 1.00 83.94 169 TYR A CA 1
ATOM 1308 C C . TYR A 1 169 ? 11.642 -1.716 -5.894 1.00 83.94 169 TYR A C 1
ATOM 1310 O O . TYR A 1 169 ? 12.062 -2.517 -6.728 1.00 83.94 169 TYR A O 1
ATOM 1318 N N . CYS A 1 170 ? 11.931 -0.416 -5.947 1.00 85.56 170 CYS A N 1
ATOM 1319 C CA . CYS A 1 170 ? 12.674 0.231 -7.019 1.00 85.56 170 CYS A CA 1
ATOM 1320 C C . CYS A 1 170 ? 14.077 -0.364 -7.156 1.00 85.56 170 CYS A C 1
ATOM 1322 O O . CYS A 1 170 ? 14.514 -0.649 -8.269 1.00 85.56 170 CYS A O 1
ATOM 1324 N N . ARG A 1 171 ? 14.779 -0.612 -6.041 1.00 83.62 171 ARG A N 1
ATOM 1325 C CA . ARG A 1 171 ? 16.118 -1.219 -6.064 1.00 83.62 171 ARG A CA 1
ATOM 1326 C C . ARG A 1 171 ? 16.092 -2.629 -6.658 1.00 83.62 171 ARG A C 1
ATOM 1328 O O . ARG A 1 171 ? 16.915 -2.939 -7.517 1.00 83.62 171 ARG A O 1
ATOM 1335 N N . ILE A 1 172 ? 15.145 -3.465 -6.225 1.00 81.31 172 ILE A N 1
ATOM 1336 C CA . ILE A 1 172 ? 15.001 -4.849 -6.706 1.00 81.31 172 ILE A CA 1
ATOM 1337 C C . ILE A 1 172 ? 14.587 -4.869 -8.183 1.00 81.31 172 ILE A C 1
ATOM 1339 O O . ILE A 1 172 ? 15.192 -5.582 -8.989 1.00 81.31 172 ILE A O 1
ATOM 1343 N N . GLY A 1 173 ? 13.585 -4.066 -8.553 1.00 80.81 173 GLY A N 1
ATOM 1344 C CA . GLY A 1 173 ? 13.099 -3.958 -9.927 1.00 80.81 173 GLY A CA 1
ATOM 1345 C C . GLY A 1 173 ? 14.190 -3.477 -10.879 1.00 80.81 173 GLY A C 1
ATOM 1346 O O . GLY A 1 173 ? 14.421 -4.091 -11.919 1.00 80.81 173 GLY A O 1
ATOM 1347 N N . MET A 1 174 ? 14.931 -2.439 -10.491 1.00 83.44 174 MET A N 1
ATOM 1348 C CA . MET A 1 174 ? 16.010 -1.889 -11.305 1.00 83.44 174 MET A CA 1
ATOM 1349 C C . MET A 1 174 ? 17.161 -2.888 -11.483 1.00 83.44 174 MET A C 1
ATOM 1351 O O . MET A 1 174 ? 17.598 -3.098 -12.613 1.00 83.44 174 MET A O 1
ATOM 1355 N N . LEU A 1 175 ? 17.606 -3.560 -10.411 1.00 81.69 175 LEU A N 1
ATOM 1356 C CA . LEU A 1 175 ? 18.615 -4.627 -10.499 1.00 81.69 175 LEU A CA 1
ATOM 1357 C C . LEU A 1 175 ? 18.173 -5.724 -11.476 1.00 81.69 175 LEU A C 1
ATOM 1359 O O . LEU A 1 175 ? 18.940 -6.134 -12.345 1.00 81.69 175 LEU A O 1
ATOM 1363 N N . THR A 1 176 ? 16.914 -6.152 -11.370 1.00 81.75 176 THR A N 1
ATOM 1364 C CA . THR A 1 176 ? 16.341 -7.182 -12.242 1.00 81.75 176 THR A CA 1
ATOM 1365 C C . THR A 1 176 ? 16.380 -6.750 -13.706 1.00 81.75 176 THR A C 1
ATOM 1367 O O . THR A 1 176 ? 16.817 -7.526 -14.549 1.00 81.75 176 THR A O 1
ATOM 1370 N N . VAL A 1 177 ? 15.979 -5.515 -14.029 1.00 82.31 177 VAL A N 1
ATOM 1371 C CA . VAL A 1 177 ? 16.018 -5.001 -15.410 1.00 82.31 177 VAL A CA 1
ATOM 1372 C C . VAL A 1 177 ? 17.454 -4.887 -15.932 1.00 82.31 177 VAL A C 1
ATOM 1374 O O . VAL A 1 177 ? 17.725 -5.255 -17.077 1.00 82.31 177 VAL A O 1
ATOM 1377 N N . LEU A 1 178 ? 18.385 -4.402 -15.107 1.00 83.69 178 LEU A N 1
ATOM 1378 C CA . LEU A 1 178 ? 19.776 -4.186 -15.512 1.00 83.69 178 LEU A CA 1
ATOM 1379 C C . LEU A 1 178 ? 20.515 -5.496 -15.811 1.00 83.69 178 LEU A C 1
ATOM 1381 O O . LEU A 1 178 ? 21.304 -5.522 -16.759 1.00 83.69 178 LEU A O 1
ATOM 1385 N N . LEU A 1 179 ? 20.206 -6.576 -15.087 1.00 82.31 179 LEU A N 1
ATOM 1386 C CA . LEU A 1 179 ? 20.791 -7.907 -15.294 1.00 82.31 179 LEU A CA 1
ATOM 1387 C C . LEU A 1 179 ? 20.248 -8.653 -16.524 1.00 82.31 179 LEU A C 1
ATOM 1389 O O . LEU A 1 179 ? 20.825 -9.660 -16.928 1.00 82.31 179 LEU A O 1
ATOM 1393 N N . ARG A 1 180 ? 19.153 -8.191 -17.138 1.00 78.94 180 ARG A N 1
ATOM 1394 C CA . ARG A 1 180 ? 18.586 -8.847 -18.326 1.00 78.94 180 ARG A CA 1
ATOM 1395 C C . ARG A 1 180 ? 19.450 -8.617 -19.563 1.00 78.94 180 ARG A C 1
ATOM 1397 O O . ARG A 1 180 ? 19.927 -7.505 -19.803 1.00 78.94 180 ARG A O 1
ATOM 1404 N N . ASP A 1 181 ? 19.551 -9.645 -20.399 1.00 88.31 181 ASP A N 1
ATOM 1405 C CA . ASP A 1 181 ? 20.133 -9.544 -21.737 1.00 88.31 181 ASP A CA 1
ATOM 1406 C C . ASP A 1 181 ? 19.091 -9.008 -22.732 1.00 88.31 181 ASP A C 1
ATOM 1408 O O . ASP A 1 181 ? 18.420 -9.748 -23.448 1.00 88.31 181 ASP A O 1
ATOM 1412 N N . ILE A 1 182 ? 18.857 -7.696 -22.670 1.00 83.44 182 ILE A N 1
ATOM 1413 C CA . ILE A 1 182 ? 17.942 -6.963 -23.551 1.00 83.44 182 ILE A CA 1
ATOM 1414 C C . ILE A 1 182 ? 18.588 -5.644 -24.003 1.00 83.44 182 ILE A C 1
ATOM 1416 O O . ILE A 1 182 ? 19.436 -5.101 -23.282 1.00 83.44 182 ILE A O 1
ATOM 1420 N N . PRO A 1 183 ? 18.175 -5.077 -25.153 1.00 89.56 183 PRO A N 1
ATOM 1421 C CA . PRO A 1 183 ? 18.716 -3.815 -25.646 1.00 89.56 183 PRO A CA 1
ATOM 1422 C C . PRO A 1 183 ? 18.578 -2.659 -24.635 1.00 89.56 183 PRO A C 1
ATOM 1424 O O . PRO A 1 183 ? 17.564 -2.579 -23.933 1.00 89.56 183 PRO A O 1
ATOM 1427 N N . PRO A 1 184 ? 19.525 -1.697 -24.600 1.00 86.75 184 PRO A N 1
ATOM 1428 C CA . PRO A 1 184 ? 19.500 -0.575 -23.654 1.00 86.75 184 PRO A CA 1
ATOM 1429 C C . PRO A 1 184 ? 18.206 0.245 -23.671 1.00 86.75 184 PRO A C 1
ATOM 1431 O O . PRO A 1 184 ? 17.728 0.672 -22.622 1.00 86.75 184 PRO A O 1
ATOM 1434 N N . GLN A 1 185 ? 17.607 0.430 -24.850 1.00 83.44 185 GLN A N 1
ATOM 1435 C CA . GLN A 1 185 ? 16.336 1.138 -24.987 1.00 83.44 185 GLN A CA 1
ATOM 1436 C C . GLN A 1 185 ? 15.202 0.429 -24.228 1.00 83.44 185 GLN A C 1
ATOM 1438 O O . GLN A 1 185 ? 14.463 1.077 -23.494 1.00 83.44 185 GLN A O 1
ATOM 1443 N N . GLN A 1 186 ? 15.131 -0.903 -24.309 1.00 76.56 186 GLN A N 1
ATOM 1444 C CA . GLN A 1 186 ? 14.132 -1.686 -23.577 1.00 76.56 186 GLN A CA 1
ATOM 1445 C C . GLN A 1 186 ? 14.390 -1.682 -22.065 1.00 76.56 186 GLN A C 1
ATOM 1447 O O . GLN A 1 186 ? 13.438 -1.699 -21.286 1.00 76.56 186 GLN A O 1
ATOM 1452 N N . LYS A 1 187 ? 15.659 -1.623 -21.625 1.00 83.31 187 LYS A N 1
ATOM 1453 C CA . LYS A 1 187 ? 15.988 -1.435 -20.198 1.00 83.31 187 LYS A CA 1
ATOM 1454 C C . LYS A 1 187 ? 15.457 -0.101 -19.687 1.00 83.31 187 LYS A C 1
ATOM 1456 O O . LYS A 1 187 ? 14.829 -0.066 -18.635 1.00 83.31 187 LYS A O 1
ATOM 1461 N N . ARG A 1 188 ? 15.677 0.980 -20.441 1.00 83.19 188 ARG A N 1
ATOM 1462 C CA . ARG A 1 188 ? 15.188 2.320 -20.091 1.00 83.19 188 ARG A CA 1
ATOM 1463 C C . ARG A 1 188 ? 13.671 2.339 -19.953 1.00 83.19 188 ARG A C 1
ATOM 1465 O O . ARG A 1 188 ? 13.176 2.754 -18.915 1.00 83.19 188 ARG A O 1
ATOM 1472 N N . GLU A 1 189 ? 12.961 1.824 -20.954 1.00 81.94 189 GLU A N 1
ATOM 1473 C CA . GLU A 1 189 ? 11.498 1.742 -20.926 1.00 81.94 189 GLU A CA 1
ATOM 1474 C C . GLU A 1 189 ? 11.011 0.967 -19.693 1.00 81.94 189 GLU A C 1
ATOM 1476 O O . GLU A 1 189 ? 10.144 1.445 -18.972 1.00 81.94 189 GLU A O 1
ATOM 1481 N N . GLN A 1 190 ? 11.611 -0.186 -19.379 1.00 79.38 190 GLN A N 1
ATOM 1482 C CA . GLN A 1 190 ? 11.236 -0.974 -18.199 1.00 79.38 190 GLN A CA 1
ATOM 1483 C C . GLN A 1 190 ? 11.570 -0.300 -16.861 1.00 79.38 190 GLN A C 1
ATOM 1485 O O . GLN A 1 190 ? 10.845 -0.510 -15.892 1.00 79.38 190 GLN A O 1
ATOM 1490 N N . ILE A 1 191 ? 12.635 0.501 -16.786 1.00 82.88 191 ILE A N 1
ATOM 1491 C CA . ILE A 1 191 ? 12.962 1.272 -15.579 1.00 82.88 191 ILE A CA 1
ATOM 1492 C C . ILE A 1 191 ? 11.989 2.442 -15.409 1.00 82.88 191 ILE A C 1
ATOM 1494 O O . ILE A 1 191 ? 11.480 2.644 -14.308 1.00 82.88 191 ILE A O 1
ATOM 1498 N N . ASP A 1 192 ? 11.662 3.161 -16.485 1.00 82.12 192 ASP A N 1
ATOM 1499 C CA . ASP A 1 192 ? 10.682 4.258 -16.458 1.00 82.12 192 ASP A CA 1
ATOM 1500 C C . ASP A 1 192 ? 9.307 3.757 -15.978 1.00 82.12 192 ASP A C 1
ATOM 1502 O O . ASP A 1 192 ? 8.576 4.443 -15.259 1.00 82.12 192 ASP A O 1
ATOM 1506 N N . LEU A 1 193 ? 8.983 2.510 -16.318 1.00 80.19 193 LEU A N 1
ATOM 1507 C CA . LEU A 1 193 ? 7.785 1.815 -15.874 1.00 80.19 193 LEU A CA 1
ATOM 1508 C C . LEU A 1 193 ? 7.741 1.537 -14.359 1.00 80.19 193 LEU A C 1
ATOM 1510 O O . LEU A 1 193 ? 6.631 1.402 -13.852 1.00 80.19 193 LEU A O 1
ATOM 1514 N N . LEU A 1 194 ? 8.865 1.482 -13.631 1.00 78.50 194 LEU A N 1
ATOM 1515 C CA . LEU A 1 194 ? 8.876 1.198 -12.183 1.00 78.50 194 LEU A CA 1
ATOM 1516 C C . LEU A 1 194 ? 8.270 2.336 -11.351 1.00 7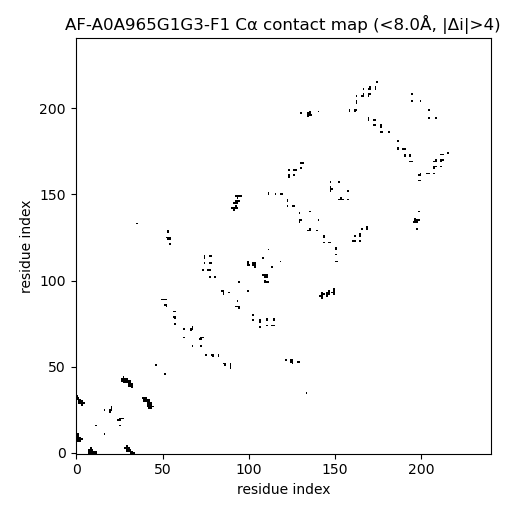8.50 194 LEU A C 1
ATOM 1518 O O . LEU A 1 194 ? 7.664 2.080 -10.318 1.00 78.50 194 LEU A O 1
ATOM 1522 N N . GLY A 1 195 ? 8.451 3.588 -11.780 1.00 75.44 195 GLY A N 1
ATOM 1523 C CA . GLY A 1 195 ? 7.961 4.768 -11.057 1.00 75.44 195 GLY A CA 1
ATOM 1524 C C . GLY A 1 195 ? 6.573 5.230 -11.489 1.00 75.44 195 GLY A C 1
ATOM 1525 O O . GLY A 1 195 ? 5.990 6.111 -10.863 1.00 75.44 195 GLY A O 1
ATOM 1526 N N . LYS A 1 196 ? 6.033 4.672 -12.574 1.00 77.94 196 LYS A N 1
ATOM 1527 C CA . LYS A 1 196 ? 4.779 5.148 -13.152 1.00 77.94 196 LYS A CA 1
ATOM 1528 C C . LYS A 1 196 ? 3.591 4.716 -12.282 1.00 77.94 196 LYS A C 1
ATOM 1530 O O . LYS A 1 196 ? 3.547 3.598 -11.787 1.00 77.94 196 LYS A O 1
ATOM 1535 N N . GLU A 1 197 ? 2.626 5.613 -12.100 1.00 71.38 197 GLU A N 1
ATOM 1536 C CA . GLU A 1 197 ? 1.416 5.432 -11.277 1.00 71.38 197 GLU A CA 1
ATOM 1537 C C . GLU A 1 197 ? 1.622 5.174 -9.772 1.00 71.38 197 GLU A C 1
ATOM 1539 O O . GLU A 1 197 ? 0.634 4.974 -9.068 1.00 71.38 197 GLU A O 1
ATOM 1544 N N . VAL A 1 198 ? 2.843 5.229 -9.236 1.00 81.06 198 VAL A N 1
ATOM 1545 C CA . VAL A 1 198 ? 3.056 5.146 -7.782 1.00 81.06 198 VAL A CA 1
ATOM 1546 C C . VAL A 1 198 ? 2.505 6.421 -7.122 1.00 81.06 198 VAL A C 1
ATOM 1548 O O . VAL A 1 198 ? 2.762 7.509 -7.638 1.00 81.06 198 VAL A O 1
ATOM 1551 N N . PRO A 1 199 ? 1.749 6.348 -6.005 1.00 82.12 199 PRO A N 1
ATOM 1552 C CA . PRO A 1 199 ? 1.217 7.522 -5.305 1.00 82.12 199 PRO A CA 1
ATOM 1553 C C . PRO A 1 199 ? 2.321 8.239 -4.503 1.00 82.12 199 PRO A C 1
ATOM 1555 O O . PRO A 1 199 ? 2.299 8.306 -3.272 1.00 82.12 199 PRO A O 1
ATOM 1558 N N . LEU A 1 200 ? 3.305 8.753 -5.233 1.00 85.62 200 LEU A N 1
ATOM 1559 C CA . LEU A 1 200 ? 4.441 9.543 -4.782 1.00 85.62 200 LEU A CA 1
ATOM 1560 C C . LEU A 1 200 ? 4.548 10.790 -5.657 1.00 85.62 200 LEU A C 1
ATOM 1562 O O . LEU A 1 200 ? 4.165 10.767 -6.828 1.00 85.62 200 LEU A O 1
ATOM 1566 N N . SER A 1 201 ? 5.096 11.874 -5.112 1.00 87.88 201 SER A N 1
ATOM 1567 C CA . SER A 1 201 ? 5.455 13.026 -5.936 1.00 87.88 201 SER A CA 1
ATOM 1568 C C . SER A 1 201 ? 6.558 12.675 -6.944 1.00 87.88 201 SER A C 1
ATOM 1570 O O . SER A 1 201 ? 7.457 11.878 -6.663 1.00 87.88 201 SER A O 1
ATOM 1572 N N . ASP A 1 202 ? 6.552 13.339 -8.103 1.00 87.44 202 ASP A N 1
ATOM 1573 C CA . ASP A 1 202 ? 7.598 13.183 -9.126 1.00 87.44 202 ASP A CA 1
ATOM 1574 C C . ASP A 1 202 ? 9.005 13.434 -8.570 1.00 87.44 202 ASP A C 1
ATOM 1576 O O . ASP A 1 202 ? 9.978 12.810 -8.999 1.00 87.44 202 ASP A O 1
ATOM 1580 N N . VAL A 1 203 ? 9.117 14.361 -7.614 1.00 89.94 203 VAL A N 1
ATOM 1581 C CA . VAL A 1 203 ? 10.368 14.660 -6.911 1.00 89.94 203 VAL A CA 1
ATOM 1582 C C . VAL A 1 203 ? 10.836 13.422 -6.155 1.00 89.94 203 VAL A C 1
ATOM 1584 O O . VAL A 1 203 ? 11.962 12.974 -6.370 1.00 89.94 203 VAL A O 1
ATOM 1587 N N . LYS A 1 204 ? 9.955 12.812 -5.352 1.00 88.56 204 LYS A N 1
ATOM 1588 C CA . LYS A 1 204 ? 10.304 11.639 -4.552 1.00 88.56 204 LYS A CA 1
ATOM 1589 C C . LYS A 1 204 ? 10.668 10.435 -5.416 1.00 88.56 204 LYS A C 1
ATOM 1591 O O . LYS A 1 204 ? 11.643 9.745 -5.126 1.00 88.56 204 LYS A O 1
ATOM 1596 N N . ILE A 1 205 ? 9.943 10.223 -6.514 1.00 87.5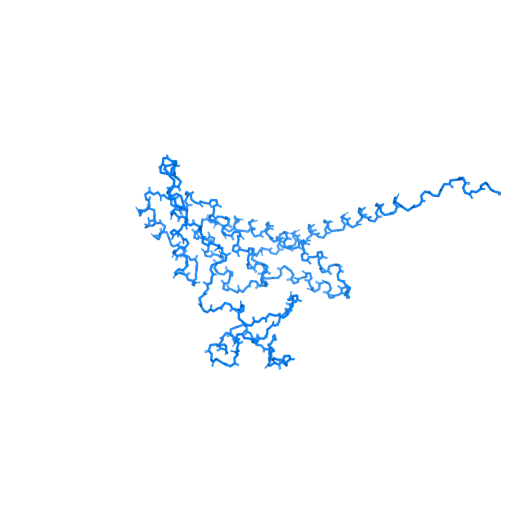6 205 ILE A N 1
ATOM 1597 C CA . ILE A 1 205 ? 10.237 9.149 -7.473 1.00 87.56 205 ILE A CA 1
ATOM 1598 C C . ILE A 1 205 ? 11.638 9.335 -8.070 1.00 87.56 205 ILE A C 1
ATOM 1600 O O . ILE A 1 205 ? 12.429 8.389 -8.089 1.00 87.56 205 ILE A O 1
ATOM 1604 N N . LYS A 1 206 ? 11.973 10.551 -8.523 1.00 89.00 206 LYS A N 1
ATOM 1605 C CA . LYS A 1 206 ? 13.294 10.863 -9.096 1.00 89.00 206 LYS A CA 1
ATOM 1606 C C . LYS A 1 206 ? 14.425 10.683 -8.087 1.00 89.00 206 LYS A C 1
ATOM 1608 O O . LYS A 1 206 ? 15.456 10.114 -8.442 1.00 89.00 206 LYS A O 1
ATOM 1613 N N . GLU A 1 207 ? 14.235 11.137 -6.850 1.00 91.38 207 GLU A N 1
ATOM 1614 C CA . GLU A 1 207 ? 15.203 10.948 -5.763 1.00 91.38 207 GLU A CA 1
ATOM 1615 C C . GLU A 1 207 ? 15.479 9.461 -5.518 1.00 91.38 207 GLU A C 1
ATOM 1617 O O . GLU A 1 207 ? 16.632 9.027 -5.573 1.00 91.38 207 GLU A O 1
ATOM 1622 N N . THR A 1 208 ? 14.423 8.665 -5.329 1.00 88.69 208 THR A N 1
ATOM 1623 C CA . THR A 1 208 ? 14.539 7.229 -5.051 1.00 88.69 208 THR A CA 1
ATOM 1624 C C . THR A 1 208 ? 15.177 6.461 -6.210 1.00 88.69 208 THR A C 1
ATOM 1626 O O . THR A 1 208 ? 16.052 5.623 -5.985 1.00 88.69 208 THR A O 1
ATOM 1629 N N . MET A 1 209 ? 14.807 6.777 -7.454 1.00 86.06 209 MET A N 1
ATOM 1630 C CA . MET A 1 209 ? 15.438 6.202 -8.647 1.00 86.06 209 MET A CA 1
ATOM 1631 C C . MET A 1 209 ? 16.930 6.550 -8.712 1.00 86.06 209 MET A C 1
ATOM 1633 O O . MET A 1 209 ? 17.766 5.675 -8.933 1.00 86.06 209 MET A O 1
ATOM 1637 N N . GLY A 1 210 ? 17.289 7.816 -8.477 1.00 86.88 210 GLY A N 1
ATOM 1638 C CA . GLY A 1 210 ? 18.682 8.267 -8.479 1.00 86.88 210 GLY A CA 1
ATOM 1639 C C . GLY A 1 210 ? 19.532 7.611 -7.385 1.00 86.88 210 GLY A C 1
ATOM 1640 O O . GLY A 1 210 ? 20.699 7.285 -7.607 1.00 86.88 210 GLY A O 1
ATOM 1641 N N . GLU A 1 211 ? 18.967 7.382 -6.200 1.00 87.75 211 GLU A N 1
ATOM 1642 C CA . GLU A 1 211 ? 19.607 6.600 -5.135 1.00 87.75 211 GLU A CA 1
ATOM 1643 C C . GLU A 1 211 ? 19.789 5.130 -5.516 1.00 87.75 211 GLU A C 1
ATOM 1645 O O . GLU A 1 211 ? 20.873 4.580 -5.304 1.00 87.75 211 GLU A O 1
ATOM 1650 N N . ALA A 1 212 ? 18.774 4.507 -6.120 1.00 84.56 212 ALA A N 1
ATOM 1651 C CA . ALA A 1 212 ? 18.866 3.130 -6.590 1.00 84.56 212 ALA A CA 1
ATOM 1652 C C . ALA A 1 212 ? 19.989 2.976 -7.631 1.00 84.56 212 ALA A C 1
ATOM 1654 O O . ALA A 1 212 ? 20.834 2.090 -7.477 1.00 84.56 212 ALA A O 1
ATOM 1655 N N . PHE A 1 213 ? 20.057 3.870 -8.627 1.00 84.31 213 PHE A N 1
ATOM 1656 C CA . PHE A 1 213 ? 21.116 3.881 -9.645 1.00 84.31 213 PHE A CA 1
ATOM 1657 C C . PHE A 1 213 ? 22.509 4.009 -9.038 1.00 84.31 213 PHE A C 1
ATOM 1659 O O . PHE A 1 213 ? 23.377 3.189 -9.337 1.00 84.31 213 PHE A O 1
ATOM 1666 N N . ARG A 1 214 ? 22.718 5.002 -8.163 1.00 86.50 214 ARG A N 1
ATOM 1667 C CA . ARG A 1 214 ? 24.008 5.195 -7.481 1.00 86.50 214 ARG A CA 1
ATOM 1668 C C . ARG A 1 214 ? 24.424 3.939 -6.722 1.00 86.50 214 ARG A C 1
ATOM 1670 O O . ARG A 1 214 ? 25.516 3.431 -6.942 1.00 86.50 214 ARG A O 1
ATOM 1677 N N . SER A 1 215 ? 23.513 3.375 -5.926 1.00 85.31 215 SER A N 1
ATOM 1678 C CA . SER A 1 215 ? 23.782 2.153 -5.164 1.00 85.31 215 SER A CA 1
ATOM 1679 C C . SER A 1 215 ? 24.160 0.965 -6.054 1.00 85.31 215 SER A C 1
ATOM 1681 O O . SER A 1 215 ? 25.022 0.182 -5.662 1.00 85.31 215 SER A O 1
ATOM 1683 N N . TYR A 1 216 ? 23.518 0.801 -7.214 1.00 82.25 216 TYR A N 1
ATOM 1684 C CA . TYR A 1 216 ? 23.836 -0.279 -8.150 1.00 82.25 216 TYR A CA 1
ATOM 1685 C C . TYR A 1 216 ? 25.233 -0.115 -8.756 1.00 82.25 216 TYR A C 1
ATOM 1687 O O . TYR A 1 216 ? 26.030 -1.053 -8.726 1.00 82.25 216 TYR A O 1
ATOM 1695 N N . PHE A 1 217 ? 25.548 1.073 -9.281 1.00 83.56 217 PHE A N 1
ATOM 1696 C CA . PHE A 1 217 ? 26.847 1.318 -9.908 1.00 83.56 217 PHE A CA 1
ATOM 1697 C C . PHE A 1 217 ? 27.988 1.247 -8.895 1.00 83.56 217 PHE A C 1
ATOM 1699 O O . PHE A 1 217 ? 29.005 0.629 -9.194 1.00 83.56 217 PHE A O 1
ATOM 1706 N N . ASP A 1 218 ? 27.802 1.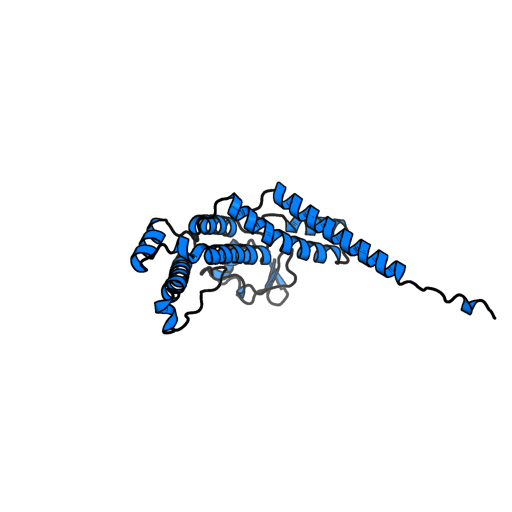775 -7.684 1.00 86.44 218 ASP A N 1
ATOM 1707 C CA . ASP A 1 218 ? 28.798 1.675 -6.614 1.00 86.44 218 ASP A CA 1
ATOM 1708 C C . ASP A 1 218 ? 29.085 0.214 -6.236 1.00 86.44 218 ASP A C 1
ATOM 1710 O O . ASP A 1 218 ? 30.237 -0.159 -6.009 1.00 86.44 218 ASP A O 1
ATOM 1714 N N . GLN A 1 219 ? 28.050 -0.632 -6.166 1.00 83.25 219 GLN A N 1
ATOM 1715 C CA . GLN A 1 219 ? 28.215 -2.064 -5.903 1.00 83.25 219 GLN A CA 1
ATOM 1716 C C . GLN A 1 219 ? 28.933 -2.767 -7.055 1.00 83.25 219 GLN A C 1
ATOM 1718 O O . GLN A 1 219 ? 29.877 -3.515 -6.813 1.00 83.25 219 GLN A O 1
ATOM 1723 N N . HIS A 1 220 ? 28.529 -2.498 -8.296 1.00 80.19 220 HIS A N 1
ATOM 1724 C CA . HIS A 1 220 ? 29.129 -3.122 -9.470 1.00 80.19 220 HIS A CA 1
ATOM 1725 C C . HIS A 1 220 ? 30.601 -2.726 -9.650 1.00 80.19 220 HIS A C 1
ATOM 1727 O O . HIS A 1 220 ? 31.441 -3.594 -9.876 1.00 80.19 220 HIS A O 1
ATOM 1733 N N . LEU A 1 221 ? 30.932 -1.442 -9.466 1.00 80.56 221 LEU A N 1
ATOM 1734 C CA . LEU A 1 221 ? 32.311 -0.946 -9.487 1.00 80.56 221 LEU A CA 1
ATOM 1735 C C . LEU A 1 221 ? 33.167 -1.630 -8.418 1.00 80.56 221 LEU A C 1
ATOM 1737 O O . LEU A 1 221 ? 34.262 -2.089 -8.724 1.00 80.56 221 LEU A O 1
ATOM 1741 N N . LYS A 1 222 ? 32.657 -1.773 -7.187 1.00 83.81 222 LYS A N 1
ATOM 1742 C CA . LYS A 1 222 ? 33.366 -2.507 -6.125 1.00 83.81 222 LYS A CA 1
ATOM 1743 C C . LYS A 1 222 ? 33.622 -3.965 -6.499 1.00 83.81 222 LYS A C 1
ATOM 1745 O O . LYS A 1 222 ? 34.707 -4.465 -6.228 1.00 83.81 222 LYS A O 1
ATOM 1750 N N . THR A 1 223 ? 32.651 -4.641 -7.113 1.00 82.12 223 THR A N 1
ATOM 1751 C CA . THR A 1 223 ? 32.830 -6.025 -7.573 1.00 82.12 223 THR A CA 1
ATOM 1752 C C . THR A 1 223 ? 33.892 -6.124 -8.666 1.00 82.12 223 THR A C 1
ATOM 1754 O O . THR A 1 223 ? 34.723 -7.023 -8.597 1.00 82.12 223 THR A O 1
ATOM 1757 N N . LEU A 1 224 ? 33.906 -5.200 -9.632 1.00 75.81 224 LEU A N 1
ATOM 1758 C CA . LEU A 1 224 ? 34.930 -5.165 -10.682 1.00 75.81 224 LEU A CA 1
ATOM 1759 C C . LEU A 1 224 ? 36.329 -4.925 -10.099 1.00 75.81 224 LEU A C 1
ATOM 1761 O O . LEU A 1 224 ? 37.240 -5.685 -10.402 1.00 75.81 224 LEU A O 1
ATOM 1765 N N . MET A 1 225 ? 36.479 -3.957 -9.188 1.00 76.06 225 MET A N 1
ATOM 1766 C CA . MET A 1 225 ? 37.756 -3.698 -8.506 1.00 76.06 225 MET A CA 1
ATOM 1767 C C . MET A 1 225 ? 38.259 -4.928 -7.731 1.00 76.06 225 MET A C 1
ATOM 1769 O O . MET A 1 225 ? 39.437 -5.253 -7.780 1.00 76.06 225 MET A O 1
ATOM 1773 N N . GLN A 1 226 ? 37.364 -5.660 -7.058 1.00 74.50 226 GLN A N 1
ATOM 1774 C CA . GLN A 1 226 ? 37.718 -6.896 -6.345 1.00 74.50 226 GLN A CA 1
ATOM 1775 C C . GLN A 1 226 ? 38.089 -8.056 -7.279 1.00 74.50 226 GLN A C 1
ATOM 1777 O O . GLN A 1 226 ? 38.858 -8.931 -6.889 1.00 74.50 226 GLN A O 1
ATOM 1782 N N . GLN A 1 227 ? 37.528 -8.094 -8.490 1.00 66.88 227 GLN A N 1
ATOM 1783 C CA . GLN A 1 227 ? 37.890 -9.080 -9.510 1.00 66.88 227 GLN A CA 1
ATOM 1784 C C . GLN A 1 227 ? 39.239 -8.752 -10.160 1.00 66.88 227 GLN A C 1
ATOM 1786 O O . GLN A 1 227 ? 40.006 -9.673 -10.427 1.00 66.88 227 GLN A O 1
ATOM 1791 N N . GLU A 1 228 ? 39.546 -7.470 -10.364 1.00 59.66 228 GLU A N 1
ATOM 1792 C CA . GLU A 1 228 ? 40.852 -7.012 -10.857 1.00 59.66 228 GLU A CA 1
ATOM 1793 C C . GLU A 1 228 ? 41.967 -7.254 -9.826 1.00 59.66 228 GLU A C 1
ATOM 1795 O O . GLU A 1 228 ? 43.014 -7.784 -10.190 1.00 59.66 228 GLU A O 1
ATOM 1800 N N . ASP A 1 229 ? 41.722 -6.997 -8.536 1.00 59.12 229 ASP A N 1
ATOM 1801 C CA . ASP A 1 229 ? 42.676 -7.295 -7.450 1.00 59.12 229 ASP A CA 1
ATOM 1802 C C . ASP A 1 229 ? 42.871 -8.811 -7.206 1.00 59.12 229 ASP A C 1
ATOM 1804 O O . ASP A 1 229 ? 43.848 -9.230 -6.581 1.00 59.12 229 ASP A O 1
ATOM 1808 N N . GLY A 1 230 ? 41.940 -9.648 -7.681 1.00 54.66 230 GLY A N 1
ATOM 1809 C CA . GLY A 1 230 ? 42.004 -11.113 -7.612 1.00 54.66 230 GLY A CA 1
ATOM 1810 C C . GLY A 1 230 ? 42.617 -11.788 -8.848 1.00 54.66 230 GLY A C 1
ATOM 1811 O O . GLY A 1 230 ? 42.744 -13.015 -8.862 1.00 54.66 230 GLY A O 1
ATOM 1812 N N . GLY A 1 231 ? 42.974 -11.019 -9.883 1.00 49.97 231 GLY A N 1
ATOM 1813 C CA . GLY A 1 231 ? 43.617 -11.508 -11.103 1.00 49.97 231 GLY A CA 1
ATOM 1814 C C . GLY A 1 231 ? 45.125 -11.700 -10.916 1.00 49.97 231 GLY A C 1
ATOM 1815 O O . GLY A 1 231 ? 45.864 -10.728 -10.869 1.00 49.97 231 GLY A O 1
ATOM 1816 N N . GLU A 1 232 ? 45.550 -12.963 -10.797 1.00 48.78 232 GLU A N 1
ATOM 1817 C CA . GLU A 1 232 ? 46.930 -13.486 -10.843 1.00 48.78 232 GLU A CA 1
ATOM 1818 C C . GLU A 1 232 ? 48.068 -12.534 -10.424 1.00 48.78 232 GLU A C 1
ATOM 1820 O O . GLU A 1 232 ? 48.711 -11.870 -11.240 1.00 48.78 232 GLU A O 1
ATOM 1825 N N . VAL A 1 233 ? 48.468 -12.627 -9.152 1.00 46.75 233 VAL A N 1
ATOM 1826 C CA . VAL A 1 233 ? 49.879 -12.424 -8.802 1.00 46.75 233 VAL A CA 1
ATOM 1827 C C . VAL A 1 233 ? 50.650 -13.609 -9.391 1.00 46.75 233 VAL A C 1
ATOM 1829 O O . VAL A 1 233 ? 50.748 -14.666 -8.769 1.00 46.75 233 VAL A O 1
ATOM 1832 N N . MET A 1 234 ? 51.151 -13.459 -10.618 1.00 48.59 234 MET A N 1
ATOM 1833 C CA . MET A 1 234 ? 52.164 -14.359 -11.171 1.00 48.59 234 MET A CA 1
ATOM 1834 C C . MET A 1 234 ? 53.347 -14.403 -10.200 1.00 48.59 234 MET A C 1
ATOM 1836 O O . MET A 1 234 ? 53.978 -13.379 -9.934 1.00 48.59 234 MET A O 1
ATOM 1840 N N . ASP A 1 235 ? 53.624 -15.589 -9.658 1.00 53.19 235 ASP A N 1
ATOM 1841 C CA . ASP A 1 235 ? 54.797 -15.841 -8.828 1.00 53.19 235 ASP A CA 1
ATOM 1842 C C . ASP A 1 235 ? 56.065 -15.497 -9.640 1.00 53.19 235 ASP A C 1
ATOM 1844 O O . ASP A 1 235 ? 56.294 -16.099 -10.698 1.00 53.19 235 ASP A O 1
ATOM 1848 N N . PRO A 1 236 ? 56.911 -14.549 -9.189 1.00 53.31 236 PRO A N 1
ATOM 1849 C CA . PRO A 1 236 ? 58.166 -14.213 -9.862 1.00 53.31 236 PRO A CA 1
ATOM 1850 C C . PRO A 1 236 ? 59.112 -15.414 -10.036 1.00 53.31 236 PRO A C 1
ATOM 1852 O O . PRO A 1 236 ? 60.039 -15.346 -10.845 1.00 53.31 236 PRO A O 1
ATOM 1855 N N . ALA A 1 237 ? 58.887 -16.518 -9.313 1.00 58.03 237 ALA A N 1
ATOM 1856 C CA . ALA A 1 237 ? 59.644 -17.759 -9.460 1.00 58.03 237 ALA A CA 1
ATOM 1857 C C . ALA A 1 237 ? 59.415 -18.485 -10.803 1.00 58.03 237 ALA A C 1
ATOM 1859 O O . ALA A 1 237 ? 60.217 -19.345 -11.166 1.00 58.03 237 ALA A O 1
ATOM 1860 N N . ALA A 1 238 ? 58.384 -18.130 -11.580 1.00 53.44 238 ALA A N 1
ATOM 1861 C CA . ALA A 1 238 ? 58.098 -18.764 -12.873 1.00 53.44 238 ALA A CA 1
ATOM 1862 C C . ALA A 1 238 ? 59.027 -18.325 -14.031 1.00 53.44 238 ALA A C 1
ATOM 1864 O O . ALA A 1 238 ? 58.954 -18.899 -15.115 1.00 53.44 238 ALA A O 1
ATOM 1865 N N . PHE A 1 239 ? 59.914 -17.341 -13.820 1.00 47.19 239 PHE A N 1
ATOM 1866 C CA . PHE A 1 239 ? 60.871 -16.854 -14.832 1.00 47.19 239 PHE A CA 1
ATOM 1867 C C . PHE A 1 239 ? 62.330 -17.289 -14.606 1.00 47.19 239 PHE A C 1
ATOM 1869 O O . PHE A 1 239 ? 63.220 -16.836 -15.324 1.00 47.19 239 PHE A O 1
ATOM 1876 N N . ALA A 1 240 ? 62.596 -18.172 -13.641 1.00 48.81 240 ALA A N 1
ATOM 1877 C CA . ALA A 1 240 ? 63.928 -18.730 -13.412 1.00 48.81 240 ALA A CA 1
ATOM 1878 C C . ALA A 1 240 ? 63.982 -20.212 -13.829 1.00 48.81 240 ALA A C 1
ATOM 1880 O O . ALA A 1 240 ? 63.972 -21.102 -12.979 1.00 48.81 240 ALA A O 1
ATOM 1881 N N . ALA A 1 241 ? 64.033 -20.462 -15.140 1.00 45.28 241 ALA A N 1
ATOM 1882 C CA . ALA A 1 241 ? 64.409 -21.747 -15.735 1.00 45.28 241 ALA A CA 1
ATOM 1883 C C . ALA A 1 241 ? 65.455 -21.525 -16.833 1.00 45.28 241 ALA A C 1
ATOM 1885 O O . ALA A 1 241 ? 65.268 -20.577 -17.631 1.00 45.28 241 ALA A O 1
#

Secondary structure (DSSP, 8-state):
-EEETTEEEE---HHHHHHHHHTTSS-TTSEE--TT-SS-EEGGGSPPSSPPPSSPPPP-----HHHHHTTHHHHHHHHHHHHHHHTT-TTT----HHHHHHHHHHHTS-HHHHTHHHHHHHHHHHHHHHHHTSSPPHHHHHHHHHHHHHHT--HHHHHHHHHHHHHHHHHHHHHHHHHS-S-HHHHHHHHHHHHTT-SS-HHHHHHHHHHHHHHHHHHHHHHHHHHHTTS----GGGG--

Radius of gyration: 24.7 Å; Cα contacts (8 Å, |Δi|>4): 207; chains: 1; bounding box: 86×38×62 Å

Foldseek 3Di:
DKADPRHDPDDDDPVVQLVCVVVVVFDQQIWDDDPPDPDIDGVVVVDDVQDDQLDDQDDDDDDDPVCVVVVVVLLNVLSNLLNVVQSVVVQQSAQDPVNQVVSCVVSVHRNLVSNLVVLLVSLLSLLLSQLVVFADDPRSVRNSVRSCVRSVHDPVRSQVSLLVSLLVQLLVQLVVLVPDPDDPVVSVVSSVRSLPNRPHDPVSSVVSNVVSVVVVVVVVVVVVVVVVVVPDPDDPVVPPD